Protein AF-A0A9W7A318-F1 (afdb_monomer_lite)

Radius of gyration: 26.14 Å; chains: 1; bounding box: 100×54×56 Å

Secondary structure (DSSP, 8-state):
---HHHHHHHHTSSS-BTTBPP--THHHHTTSPTT----SSHHHHHTSTTT---TT-EEEEEE-TTT--EEEEEEEEEEETTTTEEEEPPPEE-TTTTTSHHHHHHHHHHHHHHHHTT--EEEEEEESS-HHHHHHHHHTTPEEEEEEEEEEEEE-SSS-EEEEEEEEEEEEHHHHHSTTSHHHHHHHHHH-HHHHHHHHHHHHHHHHHHHHHHHHHHHHHHHHHHTT--------------

Foldseek 3Di:
DDDLLQLVLCLLQQPDDDNRHRDDSCLQQVFDAPQRDSDPGSVSSCPTPQVDDDVFKDKDFQADPVVRHGFKIWMKGPDDVPQLEIETEDIGGRPVCQPHLSLLVVVLVVVCVSVVVVRFKYKYKTFPPNPSSVVSCVLLVWDWPDKAFQNDWGARDPPDIDRTIMTMTMDGSCQCPPDVHSNLVNCCVNPNPVVSVVVVVVVVVVVVVVVVVVVVVVVVVVVVVVVPDDPPDDPPPDPDDD

Organism: NCBI:txid2557542

InterPro domains:
  IPR016181 Acyl-CoA N-acyltransferase [SSF55729] (54-152)
  IPR051908 Ribosomal-protein N-acetyltransferase [PTHR43441] (28-178)

Structure (mmCIF, N/CA/C/O backbone):
data_AF-A0A9W7A318-F1
#
_entry.id   AF-A0A9W7A318-F1
#
loop_
_atom_site.group_PDB
_atom_site.id
_atom_site.type_symbol
_atom_site.label_atom_id
_atom_site.label_alt_id
_atom_site.label_comp_id
_atom_site.label_asym_id
_atom_site.label_entity_id
_atom_site.label_seq_id
_atom_site.pdbx_PDB_ins_code
_atom_site.Cartn_x
_atom_site.Cartn_y
_atom_site.Cartn_z
_atom_site.occupancy
_atom_site.B_iso_or_equiv
_atom_site.auth_seq_id
_atom_site.auth_comp_id
_atom_site.auth_asym_id
_atom_site.auth_atom_id
_atom_site.pdbx_PDB_model_num
ATOM 1 N N . SER A 1 1 ? 12.449 24.424 -10.651 1.00 46.28 1 SER A N 1
ATOM 2 C CA . SER A 1 1 ? 12.528 23.121 -9.957 1.00 46.28 1 SER A CA 1
ATOM 3 C C . SER A 1 1 ? 12.157 22.026 -10.940 1.00 46.28 1 SER A C 1
ATOM 5 O O . SER A 1 1 ? 11.395 22.298 -11.861 1.00 46.28 1 SER A O 1
ATOM 7 N N . LEU A 1 2 ? 12.700 20.817 -10.780 1.00 56.94 2 LEU A N 1
ATOM 8 C CA . LEU A 1 2 ? 12.185 19.638 -11.486 1.00 56.94 2 LEU A CA 1
ATOM 9 C C . LEU A 1 2 ? 10.796 19.279 -10.931 1.00 56.94 2 LEU A C 1
ATOM 11 O O . LEU A 1 2 ? 10.507 19.566 -9.768 1.00 56.94 2 LEU A O 1
ATOM 15 N N . SER A 1 3 ? 9.934 18.678 -11.756 1.00 74.94 3 SER A N 1
ATOM 16 C CA . SER A 1 3 ? 8.653 18.145 -11.273 1.00 74.94 3 SER A CA 1
ATOM 17 C C . SER A 1 3 ? 8.883 16.892 -10.417 1.00 74.94 3 SER A C 1
ATOM 19 O O . SER A 1 3 ? 9.896 16.211 -10.587 1.00 74.94 3 SER A O 1
ATOM 21 N N . LEU A 1 4 ? 7.936 16.545 -9.536 1.00 75.31 4 LEU A N 1
ATOM 22 C CA . LEU A 1 4 ? 8.034 15.332 -8.708 1.00 75.31 4 LEU A CA 1
ATOM 23 C C . LEU A 1 4 ? 8.214 14.059 -9.552 1.00 75.31 4 LEU A C 1
ATOM 25 O O . LEU A 1 4 ? 9.061 13.232 -9.224 1.00 75.31 4 LEU A O 1
ATOM 29 N N . ALA A 1 5 ? 7.493 13.951 -10.673 1.00 71.75 5 ALA A N 1
ATOM 30 C CA . ALA A 1 5 ? 7.653 12.859 -11.633 1.00 71.75 5 ALA A CA 1
ATOM 31 C C . ALA A 1 5 ? 9.051 12.859 -12.280 1.00 71.75 5 ALA A C 1
ATOM 33 O O . ALA A 1 5 ? 9.648 11.805 -12.467 1.00 71.75 5 ALA A O 1
ATOM 34 N N . SER A 1 6 ? 9.623 14.034 -12.570 1.00 76.69 6 SER A N 1
ATOM 35 C CA . SER A 1 6 ? 10.985 14.1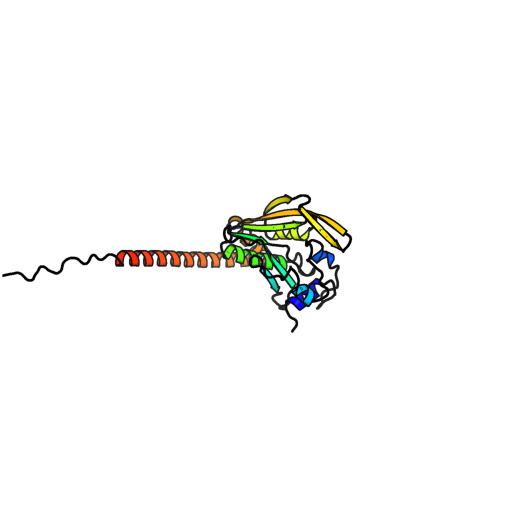38 -13.109 1.00 76.69 6 SER A CA 1
ATOM 36 C C . SER A 1 6 ? 12.048 13.672 -12.117 1.00 76.69 6 SER A C 1
ATOM 38 O O . SER A 1 6 ? 12.951 12.938 -12.510 1.00 7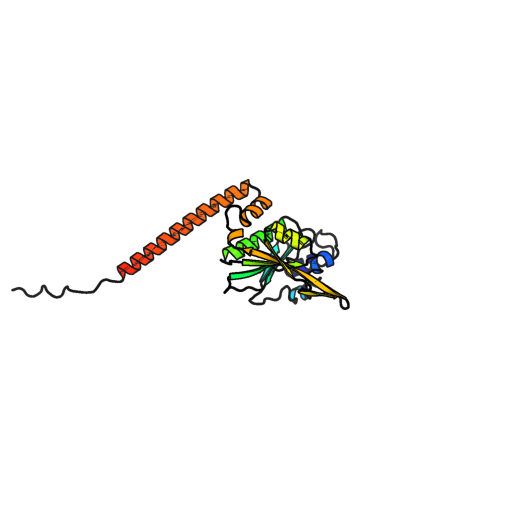6.69 6 SER A O 1
ATOM 40 N N . SER A 1 7 ? 11.935 14.057 -10.843 1.00 77.75 7 SER A N 1
ATOM 41 C CA . SER A 1 7 ? 12.833 13.560 -9.794 1.00 77.75 7 SER A CA 1
ATOM 42 C C . SER A 1 7 ? 12.670 12.055 -9.580 1.00 77.75 7 SER A C 1
ATOM 44 O O . SER A 1 7 ? 13.678 11.365 -9.488 1.00 77.75 7 SER A O 1
ATOM 46 N N . PHE A 1 8 ? 11.434 11.539 -9.564 1.00 80.12 8 PHE A N 1
ATOM 47 C CA . PHE A 1 8 ? 11.162 10.104 -9.432 1.00 80.12 8 PHE A CA 1
ATOM 48 C C . PHE A 1 8 ? 11.777 9.299 -10.586 1.00 80.12 8 PHE A C 1
ATOM 50 O O . PHE A 1 8 ? 12.550 8.387 -10.317 1.00 80.12 8 PHE A O 1
ATOM 57 N N . ALA A 1 9 ? 11.548 9.694 -11.848 1.00 79.81 9 ALA A N 1
ATOM 58 C CA . ALA A 1 9 ? 12.125 9.029 -13.024 1.00 79.81 9 ALA A CA 1
ATOM 59 C C . ALA A 1 9 ? 13.648 8.873 -12.910 1.00 79.81 9 ALA A C 1
ATOM 61 O O . ALA A 1 9 ? 14.170 7.771 -13.059 1.00 79.81 9 ALA A O 1
ATOM 62 N N . LEU A 1 10 ? 14.347 9.969 -12.592 1.00 78.81 10 LEU A N 1
ATOM 63 C CA . LEU A 1 10 ? 15.805 9.990 -12.464 1.00 78.81 10 LEU A CA 1
ATOM 64 C C . LEU A 1 10 ? 16.276 9.113 -11.296 1.00 78.81 10 LEU A C 1
ATOM 66 O O . LEU A 1 10 ? 17.159 8.279 -11.487 1.00 78.81 10 LEU A O 1
ATOM 70 N N . ASN A 1 11 ? 15.625 9.221 -10.135 1.00 78.50 11 ASN A N 1
ATOM 71 C CA . ASN A 1 11 ? 15.888 8.382 -8.963 1.00 78.50 11 ASN A CA 1
ATOM 72 C C . ASN A 1 11 ? 15.706 6.880 -9.240 1.00 78.50 11 ASN A C 1
ATOM 74 O O . ASN A 1 11 ? 16.462 6.066 -8.714 1.00 78.50 11 ASN A O 1
ATOM 78 N N . THR A 1 12 ? 14.734 6.512 -10.076 1.00 79.81 12 THR A N 1
ATOM 79 C CA . THR A 1 12 ? 14.412 5.118 -10.439 1.00 79.81 12 THR A CA 1
ATOM 80 C C . THR A 1 12 ? 15.140 4.600 -11.694 1.00 79.81 12 THR A C 1
ATOM 82 O O . THR A 1 12 ? 14.907 3.477 -12.127 1.00 79.81 12 THR A O 1
ATOM 85 N N . SER A 1 13 ? 16.020 5.396 -12.310 1.00 81.00 13 SER A N 1
ATOM 86 C CA . SER A 1 13 ? 16.640 5.068 -13.610 1.00 81.00 13 SER A CA 1
ATOM 87 C C . SER A 1 13 ? 17.845 4.115 -13.554 1.00 81.00 13 SER A C 1
ATOM 89 O O . SER A 1 13 ? 18.392 3.774 -14.600 1.00 81.00 13 SER A O 1
ATOM 91 N N . GLY A 1 14 ? 18.331 3.752 -12.362 1.00 80.94 14 GLY A N 1
ATOM 92 C CA . GLY A 1 14 ? 19.625 3.073 -12.171 1.00 80.94 14 GLY A CA 1
ATOM 93 C C . GLY A 1 14 ? 20.859 3.983 -12.305 1.00 80.94 14 GLY A C 1
ATOM 94 O O . GLY A 1 14 ? 21.940 3.642 -11.822 1.00 80.94 14 GLY A O 1
ATOM 95 N N . SER A 1 15 ? 20.725 5.178 -12.892 1.00 82.00 15 SER A N 1
ATOM 96 C CA . SER A 1 15 ? 21.815 6.163 -12.946 1.00 82.00 15 SER A CA 1
ATOM 97 C C . SER A 1 15 ? 22.064 6.809 -11.580 1.00 82.00 15 SER A C 1
ATOM 99 O O . SER A 1 15 ? 21.142 6.988 -10.787 1.00 82.00 15 SER A O 1
ATOM 101 N N . SER A 1 16 ? 23.307 7.223 -11.313 1.00 80.19 16 SER A N 1
ATOM 102 C CA . SER A 1 16 ? 23.628 8.001 -10.110 1.00 80.19 16 SER A CA 1
ATOM 103 C C . SER A 1 16 ? 22.904 9.350 -10.128 1.00 80.19 16 SER A C 1
ATOM 105 O O . SER A 1 16 ? 23.097 10.137 -11.059 1.00 80.19 16 SER A O 1
ATOM 107 N N . PHE A 1 17 ? 22.125 9.651 -9.090 1.00 73.94 17 PHE A N 1
ATOM 108 C CA . PHE A 1 17 ? 21.367 10.897 -8.991 1.00 73.94 17 PHE A CA 1
ATOM 109 C C . PHE A 1 17 ? 21.419 11.459 -7.566 1.00 73.94 17 PHE A C 1
ATOM 111 O O . PHE A 1 17 ? 21.274 10.732 -6.589 1.00 73.94 17 PHE A O 1
ATOM 118 N N . GLU A 1 18 ? 21.672 12.767 -7.455 1.00 69.12 18 GLU A N 1
ATOM 119 C CA . GLU A 1 18 ? 21.626 13.552 -6.209 1.00 69.12 18 GLU A CA 1
ATOM 120 C C . GLU A 1 18 ? 22.333 12.952 -4.970 1.00 69.12 18 GLU A C 1
ATOM 122 O O . GLU A 1 18 ? 21.919 13.184 -3.835 1.00 69.12 18 GLU A O 1
ATOM 127 N N . GLY A 1 19 ? 23.440 12.233 -5.180 1.00 69.38 19 GLY A N 1
ATOM 128 C CA . GLY A 1 19 ? 24.253 11.630 -4.116 1.00 69.38 19 GLY A CA 1
ATOM 129 C C . GLY A 1 19 ? 24.013 10.133 -3.900 1.00 69.38 19 GLY A C 1
ATOM 130 O O . GLY A 1 19 ? 24.783 9.502 -3.179 1.00 69.38 19 GLY A O 1
ATOM 131 N N . HIS A 1 20 ? 23.015 9.543 -4.561 1.00 73.12 20 HIS A N 1
ATOM 132 C CA . HIS A 1 20 ? 22.867 8.092 -4.639 1.00 73.12 20 HIS A CA 1
ATOM 133 C C . HIS A 1 20 ? 23.813 7.514 -5.710 1.00 73.12 20 HIS A C 1
ATOM 135 O O . HIS A 1 20 ? 23.929 8.093 -6.798 1.00 73.12 20 HIS A O 1
ATOM 141 N N . PRO A 1 21 ? 24.498 6.387 -5.435 1.00 80.12 21 PRO A N 1
ATOM 142 C CA . PRO A 1 21 ? 25.299 5.695 -6.439 1.00 80.12 21 PRO A CA 1
ATOM 143 C C . PRO A 1 21 ? 24.404 5.088 -7.526 1.00 80.12 21 PRO A C 1
ATOM 145 O O . PRO A 1 21 ? 23.219 4.838 -7.305 1.00 80.12 21 PRO A O 1
ATOM 148 N N . SER A 1 22 ? 24.988 4.816 -8.692 1.00 84.88 22 SER A N 1
ATOM 149 C CA . SER A 1 22 ? 24.346 3.997 -9.724 1.00 84.88 22 SER A CA 1
ATOM 150 C C . SER A 1 22 ? 24.085 2.575 -9.220 1.00 84.88 22 SER A C 1
ATOM 152 O O . SER A 1 22 ? 24.876 2.035 -8.442 1.00 84.88 22 SER A O 1
ATOM 154 N N . TYR A 1 23 ? 23.017 1.956 -9.706 1.00 85.06 23 TYR A N 1
ATOM 155 C CA . TYR A 1 23 ? 22.585 0.608 -9.340 1.00 85.06 23 TYR A CA 1
ATOM 156 C C . TYR A 1 23 ? 21.925 -0.082 -10.541 1.00 85.06 23 TYR A C 1
ATOM 158 O O . TYR A 1 23 ? 21.568 0.572 -11.519 1.00 85.06 23 TYR A O 1
ATOM 166 N N . ASP A 1 24 ? 21.755 -1.402 -10.475 1.00 85.12 24 ASP A N 1
ATOM 167 C CA . ASP A 1 24 ? 21.039 -2.146 -11.514 1.00 85.12 24 ASP A CA 1
ATOM 168 C C . ASP A 1 24 ? 19.524 -1.856 -11.433 1.00 85.12 24 ASP A C 1
ATOM 170 O O . ASP A 1 24 ? 18.900 -2.226 -10.430 1.00 85.12 24 ASP A O 1
ATOM 174 N N . PRO A 1 25 ? 18.899 -1.222 -12.447 1.00 82.25 25 PRO A N 1
ATOM 175 C CA . PRO A 1 25 ? 17.469 -0.925 -12.427 1.00 82.25 25 PRO A CA 1
ATOM 176 C C . PRO A 1 25 ? 16.579 -2.177 -12.333 1.00 82.25 25 PRO A C 1
ATOM 178 O O . PRO A 1 25 ? 15.442 -2.057 -11.870 1.00 82.25 25 PRO A O 1
ATOM 181 N N . SER A 1 26 ? 17.076 -3.372 -12.680 1.00 80.19 26 SER A N 1
ATOM 182 C CA . SER A 1 26 ? 16.336 -4.632 -12.501 1.00 80.19 26 SER A CA 1
ATOM 183 C C . SER A 1 26 ? 15.919 -4.862 -11.037 1.00 80.19 26 SER A C 1
ATOM 185 O O . SER A 1 26 ? 14.829 -5.366 -10.779 1.00 80.19 26 SER A O 1
ATOM 187 N N . SER A 1 27 ? 16.717 -4.382 -10.072 1.00 78.81 27 SER A N 1
ATOM 188 C CA . SER A 1 27 ? 16.433 -4.485 -8.630 1.00 78.81 27 SER A CA 1
ATOM 189 C C . SER A 1 27 ? 15.189 -3.715 -8.164 1.00 78.81 27 SER A C 1
ATOM 191 O O . SER A 1 27 ? 14.659 -3.992 -7.087 1.00 78.81 27 SER A O 1
ATOM 193 N N . VAL A 1 28 ? 14.721 -2.761 -8.973 1.00 80.19 28 VAL A N 1
ATOM 194 C CA . VAL A 1 28 ? 13.530 -1.938 -8.714 1.00 80.19 28 VAL A CA 1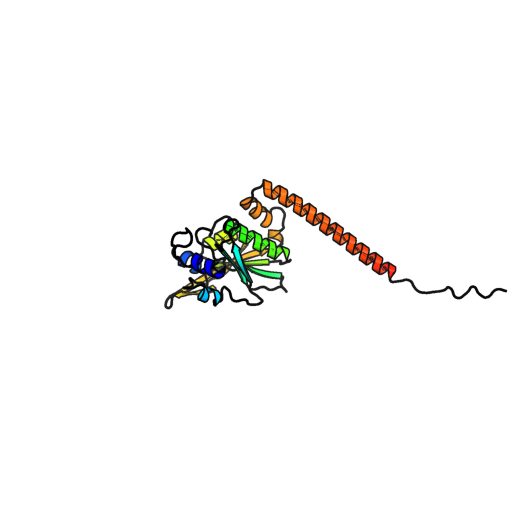
ATOM 195 C C . VAL A 1 28 ? 12.366 -2.357 -9.614 1.00 80.19 28 VAL A C 1
ATOM 197 O O . VAL A 1 28 ? 11.220 -2.369 -9.170 1.00 80.19 28 VAL A O 1
ATOM 200 N N . TRP A 1 29 ? 12.652 -2.694 -10.875 1.00 80.50 29 TRP A N 1
ATOM 201 C CA . TRP A 1 29 ? 11.633 -2.877 -11.912 1.00 80.50 29 TRP A CA 1
ATOM 202 C C . TRP A 1 29 ? 11.360 -4.336 -12.300 1.00 80.50 29 TRP A C 1
ATOM 204 O O . TRP A 1 29 ? 10.274 -4.622 -12.797 1.00 80.50 29 TRP A O 1
ATOM 214 N N . GLY A 1 30 ? 12.290 -5.264 -12.051 1.00 79.06 30 GLY A N 1
ATOM 215 C CA . GLY A 1 30 ? 12.263 -6.632 -12.592 1.00 79.06 30 GLY A CA 1
ATOM 216 C C . GLY A 1 30 ? 11.140 -7.544 -12.081 1.00 79.06 30 GLY A C 1
ATOM 217 O O . GLY A 1 30 ? 10.917 -8.600 -12.660 1.00 79.06 30 GLY A O 1
ATOM 218 N N . PHE A 1 31 ? 10.419 -7.144 -11.028 1.00 76.00 31 PHE A N 1
ATOM 219 C CA . PHE A 1 31 ? 9.261 -7.876 -10.489 1.00 76.00 31 PHE A CA 1
ATOM 220 C C . PHE A 1 31 ? 7.905 -7.237 -10.841 1.00 76.00 31 PHE A C 1
ATOM 222 O O . PHE A 1 31 ? 6.853 -7.737 -10.420 1.00 76.00 31 PHE A O 1
ATOM 229 N N . LEU A 1 32 ? 7.902 -6.132 -11.597 1.00 74.06 32 LEU A N 1
ATOM 230 C CA . LEU A 1 32 ? 6.673 -5.510 -12.082 1.00 74.06 32 LEU A CA 1
ATOM 231 C C . LEU A 1 32 ? 6.252 -6.116 -13.428 1.00 74.06 32 LEU A C 1
ATOM 233 O O . LEU A 1 32 ? 7.088 -6.230 -14.323 1.00 74.06 32 LEU A O 1
ATOM 237 N N . PRO A 1 33 ? 4.963 -6.457 -13.616 1.00 64.12 33 PRO A N 1
ATOM 238 C CA . PRO A 1 33 ? 4.450 -6.807 -14.935 1.00 64.12 33 PRO A CA 1
ATOM 239 C C . PRO A 1 33 ? 4.568 -5.620 -15.904 1.00 64.12 33 PRO A C 1
ATOM 241 O O . PRO A 1 33 ? 4.756 -4.470 -15.492 1.00 64.12 33 PRO A O 1
ATOM 244 N N . LEU A 1 34 ? 4.470 -5.920 -17.202 1.00 49.72 34 LEU A N 1
ATOM 245 C CA . LEU A 1 34 ? 4.861 -5.017 -18.283 1.00 49.72 34 LEU A CA 1
ATOM 246 C C . LEU A 1 34 ? 4.347 -3.585 -18.134 1.00 49.72 34 LEU A C 1
ATOM 248 O O . LEU A 1 34 ? 3.196 -3.362 -17.762 1.00 49.72 34 LEU A O 1
ATOM 252 N N . SER A 1 35 ? 5.205 -2.632 -18.517 1.00 54.59 35 SER A N 1
ATOM 253 C CA . SER A 1 35 ? 5.123 -1.183 -18.259 1.00 54.59 35 SER A CA 1
ATOM 254 C C . SER A 1 35 ? 5.675 -0.682 -16.918 1.00 54.59 35 SER A C 1
ATOM 256 O O . SER A 1 35 ? 5.531 0.502 -16.624 1.00 54.59 35 SER A O 1
ATOM 258 N N . GLY A 1 36 ? 6.371 -1.535 -16.156 1.00 61.91 36 GLY A N 1
ATOM 259 C CA . GLY A 1 36 ? 7.103 -1.144 -14.948 1.00 61.91 36 GLY A CA 1
ATOM 260 C C . GLY A 1 36 ? 8.109 -0.011 -15.184 1.00 61.91 36 GLY A C 1
ATOM 261 O O . GLY A 1 36 ? 7.880 1.100 -14.729 1.00 61.91 36 GLY A O 1
ATOM 262 N N . GLY A 1 37 ? 9.213 -0.285 -15.882 1.00 69.31 37 GLY A N 1
ATOM 263 C CA . GLY A 1 37 ? 10.345 0.630 -16.080 1.00 69.31 37 GLY A CA 1
ATOM 264 C C . GLY A 1 37 ? 11.642 -0.162 -16.327 1.00 69.31 37 GLY A C 1
ATOM 265 O O . GLY A 1 37 ? 11.556 -1.369 -16.543 1.00 69.31 37 GLY A O 1
ATOM 266 N N . PRO A 1 38 ? 12.838 0.460 -16.286 1.00 74.38 38 PRO A N 1
ATOM 267 C CA . PRO A 1 38 ? 13.098 1.884 -16.076 1.00 74.38 38 PRO A CA 1
ATOM 268 C C . PRO A 1 38 ? 12.676 2.734 -17.278 1.00 74.38 38 PRO A C 1
ATOM 270 O O . PRO A 1 38 ? 12.795 2.328 -18.430 1.00 74.38 38 PRO A O 1
ATOM 273 N N . PHE A 1 39 ? 12.225 3.962 -17.021 1.00 77.88 39 PHE A N 1
ATOM 274 C CA . PHE A 1 39 ? 11.854 4.886 -18.093 1.00 77.88 39 PHE A CA 1
ATOM 275 C C . PHE A 1 39 ? 13.051 5.733 -18.536 1.00 77.88 39 PHE A C 1
ATOM 277 O O . PHE A 1 39 ? 13.679 6.374 -17.690 1.00 77.88 39 PHE A O 1
ATOM 284 N N . PRO A 1 40 ? 13.333 5.842 -19.849 1.00 70.75 40 PRO A N 1
ATOM 285 C CA . PRO A 1 40 ? 14.483 6.600 -20.346 1.00 70.75 40 PRO A CA 1
ATOM 286 C C . PRO A 1 40 ? 14.334 8.116 -20.152 1.00 70.75 40 PRO A C 1
ATOM 288 O O . PRO A 1 40 ? 15.317 8.849 -20.219 1.00 70.75 40 PRO A O 1
ATOM 291 N N . THR A 1 41 ? 13.112 8.615 -19.925 1.00 76.06 41 THR A N 1
ATOM 292 C CA . THR A 1 41 ? 12.850 10.034 -19.652 1.00 76.06 41 THR A CA 1
ATOM 293 C C . THR A 1 41 ? 11.697 10.225 -18.658 1.00 76.06 41 THR A C 1
ATOM 295 O O . THR A 1 41 ? 10.778 9.401 -18.612 1.00 76.06 41 THR A O 1
ATOM 298 N N . PRO A 1 42 ? 11.648 11.367 -17.942 1.00 77.19 42 PRO A N 1
ATOM 299 C CA . PRO A 1 42 ? 10.466 11.805 -17.197 1.00 77.19 42 PRO A CA 1
ATOM 300 C C . PRO A 1 42 ? 9.161 11.824 -18.001 1.00 77.19 42 PRO A C 1
ATOM 302 O O . PRO A 1 42 ? 8.094 11.601 -17.437 1.00 77.19 42 PRO A O 1
ATOM 305 N N . SER A 1 43 ? 9.230 12.098 -19.309 1.00 79.19 43 SER A N 1
ATOM 306 C CA . SER A 1 43 ? 8.043 12.129 -20.169 1.00 79.19 43 SER A CA 1
ATOM 307 C C . SER A 1 43 ? 7.506 10.724 -20.441 1.00 79.19 43 SER A C 1
ATOM 309 O O . SER A 1 43 ? 6.294 10.537 -20.462 1.00 79.19 43 SER A O 1
ATOM 311 N N . ALA A 1 44 ? 8.394 9.738 -20.614 1.00 80.00 44 ALA A N 1
ATOM 312 C CA . ALA A 1 44 ? 8.007 8.337 -20.773 1.00 80.00 44 ALA A CA 1
ATOM 313 C C . ALA A 1 44 ? 7.367 7.788 -19.487 1.00 80.00 44 ALA A C 1
ATOM 315 O O . ALA A 1 44 ? 6.324 7.146 -19.555 1.00 80.00 44 ALA A O 1
ATOM 316 N N . LEU A 1 45 ? 7.923 8.133 -18.318 1.00 78.69 45 LEU A N 1
ATOM 317 C CA . LEU A 1 45 ? 7.313 7.831 -17.019 1.00 78.69 45 LEU A CA 1
ATOM 318 C C . LEU A 1 45 ? 5.904 8.436 -16.899 1.00 78.69 45 LEU A C 1
ATOM 320 O O . LEU A 1 45 ? 4.966 7.740 -16.521 1.00 78.69 45 LEU A O 1
ATOM 324 N N . HIS A 1 46 ? 5.738 9.724 -17.212 1.00 76.81 46 HIS A N 1
ATOM 325 C CA . HIS A 1 46 ? 4.441 10.401 -17.094 1.00 76.81 46 HIS A CA 1
ATOM 326 C C . HIS A 1 46 ? 3.389 9.836 -18.067 1.00 76.81 46 HIS A C 1
ATOM 328 O O . HIS A 1 46 ? 2.200 9.842 -17.761 1.00 76.81 46 HIS A O 1
ATOM 334 N N . GLY A 1 47 ? 3.805 9.350 -19.240 1.00 74.69 47 GLY A N 1
ATOM 335 C CA . GLY A 1 47 ? 2.923 8.672 -20.195 1.00 74.69 47 GLY A CA 1
ATOM 336 C C . GLY A 1 47 ? 2.627 7.204 -19.862 1.00 74.69 47 GLY A C 1
ATOM 337 O O . GLY A 1 47 ? 1.885 6.564 -20.602 1.00 74.69 47 GLY A O 1
ATOM 338 N N . SER A 1 48 ? 3.214 6.652 -18.797 1.00 76.88 48 SER A N 1
ATOM 339 C CA . SER A 1 48 ? 3.120 5.224 -18.486 1.00 76.88 48 SER A CA 1
ATOM 340 C C . SER A 1 48 ? 1.831 4.834 -17.741 1.00 76.88 48 SER A C 1
ATOM 342 O O . SER A 1 48 ? 1.265 5.646 -17.001 1.00 76.88 48 SER A O 1
ATOM 344 N N . PRO A 1 49 ? 1.415 3.555 -17.821 1.00 74.44 49 PRO A N 1
ATOM 345 C CA . PRO A 1 49 ? 0.398 2.961 -16.948 1.00 74.44 49 PRO A CA 1
ATOM 346 C C . PRO A 1 49 ? 0.685 3.073 -15.443 1.00 74.44 49 PRO A C 1
ATOM 348 O O . PRO A 1 49 ? -0.231 2.886 -14.644 1.00 74.44 49 PRO A O 1
ATOM 351 N N . LEU A 1 50 ? 1.918 3.402 -15.032 1.00 73.19 50 LEU A N 1
ATOM 352 C CA . LEU A 1 50 ? 2.225 3.675 -13.631 1.00 73.19 50 LEU A CA 1
ATOM 353 C C . LEU A 1 50 ? 1.525 4.946 -13.138 1.00 73.19 50 LEU A C 1
ATOM 355 O O . LEU A 1 50 ? 0.975 4.940 -12.044 1.00 73.19 50 LEU A O 1
ATOM 359 N N . PHE A 1 51 ? 1.530 6.006 -13.951 1.00 72.56 51 PHE A N 1
ATOM 360 C CA . PHE A 1 51 ? 0.916 7.307 -13.652 1.00 72.56 51 PHE A CA 1
ATOM 361 C C . PHE A 1 51 ? -0.456 7.501 -14.317 1.00 72.56 51 PHE A C 1
ATOM 363 O O . PHE A 1 51 ? -1.045 8.578 -14.217 1.00 72.56 51 PHE A O 1
ATOM 370 N N . SER A 1 52 ? -0.987 6.470 -14.979 1.00 69.62 52 SER A N 1
ATOM 371 C CA . SER A 1 52 ? -2.308 6.526 -15.599 1.00 69.62 52 SER A CA 1
ATOM 372 C C . SER A 1 52 ? -3.408 6.604 -14.539 1.00 69.62 52 SER A C 1
ATOM 374 O O . SER A 1 52 ? -3.604 5.692 -13.736 1.00 69.62 52 SER A O 1
ATOM 376 N N . THR A 1 53 ? -4.142 7.715 -14.534 1.00 65.06 53 THR A N 1
ATOM 377 C CA . THR A 1 53 ? -5.243 7.959 -13.600 1.00 65.06 53 THR A CA 1
ATOM 378 C C . THR A 1 53 ? -6.534 7.306 -14.099 1.00 65.06 53 THR A C 1
ATOM 380 O O . THR A 1 53 ? -7.369 7.957 -14.730 1.00 65.06 53 THR A O 1
ATOM 383 N N . SER A 1 54 ? -6.705 6.016 -13.807 1.00 76.69 54 SER A N 1
ATOM 384 C CA . SER A 1 54 ? -8.019 5.356 -13.829 1.00 76.69 54 SER A CA 1
ATOM 385 C C . SER A 1 54 ? -8.823 5.752 -12.580 1.00 76.69 54 SER A C 1
ATOM 387 O O . SER A 1 54 ? -8.217 5.886 -11.520 1.00 76.69 54 SER A O 1
ATOM 389 N N . PRO A 1 55 ? -10.167 5.859 -12.628 1.00 77.75 55 PRO A N 1
ATOM 390 C CA . PRO A 1 55 ? -10.988 6.049 -11.428 1.00 77.75 55 PRO A CA 1
ATOM 391 C C . PRO A 1 55 ? -10.768 4.991 -10.335 1.00 77.75 55 PRO A C 1
ATOM 393 O O . PRO A 1 55 ? -10.954 5.292 -9.164 1.00 77.75 55 PRO A O 1
ATOM 396 N N . SER A 1 56 ? -10.355 3.775 -10.712 1.00 83.06 56 SER A N 1
ATOM 397 C CA . SER A 1 56 ? -10.069 2.655 -9.800 1.00 83.06 56 SER A CA 1
ATOM 398 C C . SER A 1 56 ? -8.589 2.516 -9.412 1.00 83.06 56 SER A C 1
ATOM 400 O O . SER A 1 56 ? -8.186 1.471 -8.891 1.00 83.06 56 SER A O 1
ATOM 402 N N . GLN A 1 57 ? -7.753 3.518 -9.718 1.00 85.94 57 GLN A N 1
ATOM 403 C CA . GLN A 1 57 ? -6.319 3.506 -9.418 1.00 85.94 57 GLN A CA 1
ATOM 404 C C . GLN A 1 57 ? -5.847 4.845 -8.837 1.00 85.94 57 GLN A C 1
ATOM 406 O O . GLN A 1 57 ? -6.256 5.920 -9.270 1.00 85.94 57 GLN A O 1
ATOM 411 N N . CYS A 1 58 ? -4.932 4.791 -7.871 1.00 86.06 58 CYS A N 1
ATOM 412 C CA . CYS A 1 58 ? -4.331 5.970 -7.254 1.00 86.06 58 CYS A CA 1
ATOM 413 C C . CYS A 1 58 ? -2.826 5.764 -7.068 1.00 86.06 58 CYS A C 1
ATOM 415 O O . CYS A 1 58 ? -2.386 4.666 -6.735 1.00 86.06 58 CYS A O 1
ATOM 417 N N . VAL A 1 59 ? -2.030 6.820 -7.246 1.00 85.94 59 VAL A N 1
ATOM 418 C CA . VAL A 1 59 ? -0.583 6.790 -6.999 1.00 85.94 59 VAL A CA 1
ATOM 419 C C . VAL A 1 59 ? -0.234 7.821 -5.936 1.00 85.94 59 VAL A C 1
ATOM 421 O O . VAL A 1 59 ? -0.494 9.014 -6.092 1.00 85.94 59 VAL A O 1
ATOM 424 N N . ILE A 1 60 ? 0.388 7.359 -4.859 1.00 87.75 60 ILE A N 1
ATOM 425 C CA . ILE A 1 60 ? 0.843 8.170 -3.735 1.00 87.75 60 ILE A CA 1
ATOM 426 C C . ILE A 1 60 ? 2.356 8.348 -3.880 1.00 87.75 60 ILE A C 1
ATOM 428 O O . ILE A 1 60 ? 3.119 7.396 -3.733 1.00 87.75 60 ILE A O 1
ATOM 432 N N . MET A 1 61 ? 2.801 9.573 -4.169 1.00 88.19 61 MET A N 1
ATOM 433 C CA . MET A 1 61 ? 4.227 9.922 -4.188 1.00 88.19 61 MET A CA 1
ATOM 434 C C . MET A 1 61 ? 4.772 10.000 -2.758 1.00 88.19 61 MET A C 1
ATOM 436 O O . MET A 1 61 ? 4.268 10.772 -1.940 1.00 88.19 61 MET A O 1
ATOM 440 N N . CYS A 1 62 ? 5.828 9.246 -2.463 1.00 89.94 62 CYS A N 1
ATOM 441 C CA . CYS A 1 62 ? 6.472 9.235 -1.154 1.00 89.94 62 CYS A CA 1
ATOM 442 C C . CYS A 1 62 ? 7.625 10.243 -1.134 1.00 89.94 62 CYS A C 1
ATOM 444 O O . CYS A 1 62 ? 8.616 10.093 -1.855 1.00 89.94 62 CYS A O 1
ATOM 446 N N . LEU A 1 63 ? 7.489 11.282 -0.306 1.00 89.94 63 LEU A N 1
ATOM 447 C CA . LEU A 1 63 ? 8.485 12.342 -0.172 1.00 89.94 63 LEU A CA 1
ATOM 448 C C . LEU A 1 63 ? 9.300 12.173 1.111 1.00 89.94 63 LEU A C 1
ATOM 450 O O . LEU A 1 63 ? 8.736 12.016 2.192 1.00 89.94 63 LEU A O 1
ATOM 454 N N . ASP A 1 64 ? 10.619 12.289 1.000 1.00 87.00 64 ASP A N 1
ATOM 455 C CA . ASP A 1 64 ? 11.509 12.404 2.152 1.00 87.00 64 ASP A CA 1
ATOM 456 C C . ASP A 1 64 ? 11.208 13.710 2.911 1.00 87.00 64 ASP A C 1
ATOM 458 O O . ASP A 1 64 ? 11.131 14.794 2.323 1.00 87.00 64 ASP A O 1
ATOM 462 N N . SER A 1 65 ? 10.986 13.616 4.222 1.00 86.50 65 SER A N 1
ATOM 463 C CA . SER A 1 65 ? 10.442 14.722 5.025 1.00 86.50 65 SER A CA 1
ATOM 464 C C . SER A 1 65 ? 11.406 15.904 5.180 1.00 86.50 65 SER A C 1
ATOM 466 O O . SER A 1 65 ? 10.953 17.049 5.301 1.00 86.50 65 SER A O 1
ATOM 468 N N . VAL A 1 66 ? 12.716 15.638 5.128 1.00 86.25 66 VAL A N 1
ATOM 469 C CA . VAL A 1 66 ? 13.794 16.623 5.302 1.00 86.25 66 VAL A CA 1
ATOM 470 C C . VAL A 1 66 ? 14.143 17.283 3.971 1.00 86.25 66 VAL A C 1
ATOM 472 O O . VAL A 1 66 ? 14.157 18.508 3.865 1.00 86.25 66 VAL A O 1
ATOM 475 N N . THR A 1 67 ? 14.405 16.479 2.942 1.00 83.50 67 THR A N 1
ATOM 476 C CA . THR A 1 67 ? 14.868 16.953 1.628 1.00 83.50 67 THR A CA 1
ATOM 477 C C . THR A 1 67 ? 13.728 17.335 0.682 1.00 83.50 67 THR A C 1
ATOM 479 O O . THR A 1 67 ? 13.972 18.018 -0.313 1.00 83.50 67 THR A O 1
ATOM 482 N N . ARG A 1 68 ? 12.490 16.907 0.977 1.00 84.31 68 ARG A N 1
ATOM 483 C CA . ARG A 1 68 ? 11.280 17.057 0.141 1.00 84.31 68 ARG A CA 1
ATOM 484 C C . ARG A 1 68 ? 11.376 16.416 -1.248 1.00 84.31 68 ARG A C 1
ATOM 486 O O . ARG A 1 68 ? 10.611 16.765 -2.147 1.00 84.31 68 ARG A O 1
ATOM 493 N N . LYS A 1 69 ? 12.286 15.457 -1.418 1.00 81.81 69 LYS A N 1
ATOM 494 C CA . LYS A 1 69 ? 12.509 14.720 -2.668 1.00 81.81 69 LYS A CA 1
ATOM 495 C C . LYS A 1 69 ? 11.597 13.505 -2.769 1.00 81.81 69 LYS A C 1
ATOM 497 O O . LYS A 1 69 ? 11.305 12.874 -1.759 1.00 81.81 69 LYS A O 1
ATOM 502 N N . CYS A 1 70 ? 11.183 13.158 -3.988 1.00 85.19 70 CYS A N 1
ATOM 503 C CA . CYS A 1 70 ? 10.445 11.922 -4.240 1.00 85.19 70 CYS A CA 1
ATOM 504 C C . CYS A 1 70 ? 11.403 10.724 -4.189 1.00 85.19 70 CYS A C 1
ATOM 506 O O . CYS A 1 70 ? 12.312 10.635 -5.016 1.00 85.19 70 CYS A O 1
ATOM 508 N N . VAL A 1 71 ? 11.209 9.836 -3.214 1.00 86.12 71 VAL A N 1
ATOM 509 C CA . VAL A 1 71 ? 12.094 8.688 -2.921 1.00 86.12 71 VAL A CA 1
ATOM 510 C C . VAL A 1 71 ? 11.456 7.334 -3.231 1.00 86.12 71 VAL A C 1
ATOM 512 O O . VAL A 1 71 ? 12.166 6.328 -3.327 1.00 86.12 71 VAL A O 1
ATOM 515 N N . GLY A 1 72 ? 10.137 7.328 -3.430 1.00 87.19 72 GLY A N 1
ATOM 516 C CA . GLY A 1 72 ? 9.357 6.167 -3.831 1.00 87.19 72 GLY A CA 1
ATOM 517 C C . GLY A 1 72 ? 7.919 6.530 -4.207 1.00 87.19 72 GLY A C 1
ATOM 518 O O . GLY A 1 72 ? 7.520 7.695 -4.147 1.00 87.19 72 GLY A O 1
ATOM 519 N N . ALA A 1 73 ? 7.144 5.525 -4.594 1.00 87.94 73 ALA A N 1
ATOM 520 C CA . ALA A 1 73 ? 5.734 5.635 -4.931 1.00 87.94 73 ALA A CA 1
ATOM 521 C C . ALA A 1 73 ? 4.982 4.382 -4.475 1.00 87.94 73 ALA A C 1
ATOM 523 O O . ALA A 1 73 ? 5.448 3.264 -4.682 1.00 87.94 73 ALA A O 1
ATOM 524 N N . ILE A 1 74 ? 3.796 4.568 -3.901 1.00 89.12 74 ILE A N 1
ATOM 525 C CA . ILE A 1 74 ? 2.849 3.494 -3.586 1.00 89.12 74 ILE A CA 1
ATOM 526 C C . ILE A 1 74 ? 1.697 3.589 -4.582 1.00 89.12 74 ILE A C 1
ATOM 528 O O . ILE A 1 74 ? 1.135 4.671 -4.760 1.00 89.12 74 ILE A O 1
ATOM 532 N N . LYS A 1 75 ? 1.320 2.473 -5.210 1.00 87.31 75 LYS A N 1
ATOM 533 C CA . LYS A 1 75 ? 0.162 2.412 -6.104 1.00 87.31 75 LYS A CA 1
ATOM 534 C C . LYS A 1 75 ? -0.972 1.619 -5.453 1.00 87.31 75 LYS A C 1
ATOM 536 O O . LYS A 1 75 ? -0.744 0.591 -4.821 1.00 87.31 75 LYS A O 1
ATOM 541 N N . LEU A 1 76 ? -2.190 2.127 -5.590 1.00 90.50 76 LEU A N 1
ATOM 542 C CA . LEU A 1 76 ? -3.435 1.472 -5.211 1.00 90.50 76 LEU A CA 1
ATOM 543 C C . LEU A 1 76 ? -4.204 1.141 -6.488 1.00 90.50 76 LEU A C 1
ATOM 545 O O . LEU A 1 76 ? -4.313 2.000 -7.366 1.00 90.50 76 LEU A O 1
ATOM 549 N N . THR A 1 77 ? -4.731 -0.074 -6.588 1.00 90.50 77 THR A N 1
ATOM 550 C CA . THR A 1 77 ? -5.555 -0.546 -7.711 1.00 90.50 77 THR A CA 1
ATOM 551 C C . THR A 1 77 ? -6.693 -1.429 -7.212 1.00 90.50 77 THR A C 1
ATOM 553 O O . THR A 1 77 ? -6.797 -1.685 -6.014 1.00 90.50 77 THR A O 1
ATOM 556 N N . GLU A 1 78 ? -7.580 -1.853 -8.118 1.00 91.00 78 GLU A N 1
ATOM 557 C CA . GLU A 1 78 ? -8.784 -2.629 -7.779 1.00 91.00 78 GLU A CA 1
ATOM 558 C C . GLU A 1 78 ? -9.577 -2.009 -6.618 1.00 91.00 78 GLU A C 1
ATOM 560 O O . GLU A 1 78 ? -10.009 -2.698 -5.695 1.00 91.00 78 GLU A O 1
ATOM 565 N N . ASP A 1 79 ? -9.736 -0.683 -6.652 1.00 93.31 79 ASP A N 1
ATOM 566 C CA . ASP A 1 79 ? -10.624 0.006 -5.725 1.00 93.31 79 ASP A CA 1
ATOM 567 C C . ASP A 1 79 ? -12.077 -0.424 -5.970 1.00 93.31 79 ASP A C 1
ATOM 569 O O . ASP A 1 79 ? -12.636 -0.206 -7.049 1.00 93.31 79 ASP A O 1
ATOM 573 N N . ASP A 1 80 ? -12.671 -1.039 -4.952 1.00 94.75 80 ASP A N 1
ATOM 574 C CA . ASP A 1 80 ? -14.066 -1.455 -4.904 1.00 94.75 80 ASP A CA 1
ATOM 575 C C . ASP A 1 80 ? -14.723 -0.871 -3.639 1.00 94.75 80 ASP A C 1
ATOM 577 O O . ASP A 1 80 ? -14.739 -1.504 -2.571 1.00 94.75 80 ASP A O 1
ATOM 581 N N . PRO A 1 81 ? -15.298 0.343 -3.743 1.00 93.25 81 PRO A N 1
ATOM 582 C CA . PRO A 1 81 ? -16.013 0.979 -2.642 1.00 93.25 81 PRO A CA 1
ATOM 583 C C . PRO A 1 81 ? -17.282 0.233 -2.205 1.00 93.25 81 PRO A C 1
ATOM 585 O O . PRO A 1 81 ? -17.734 0.433 -1.080 1.00 93.25 81 PRO A O 1
ATOM 588 N N . ALA A 1 82 ? -17.865 -0.628 -3.051 1.00 95.31 82 ALA A N 1
ATOM 589 C CA . ALA A 1 82 ? -19.064 -1.392 -2.699 1.00 95.31 82 ALA A CA 1
ATOM 590 C C . ALA A 1 82 ? -18.727 -2.557 -1.754 1.00 95.31 82 ALA A C 1
ATOM 592 O O . ALA A 1 82 ? -19.472 -2.824 -0.809 1.00 95.31 82 ALA A O 1
ATOM 593 N N . ASN A 1 83 ? -17.577 -3.203 -1.964 1.00 96.38 83 ASN A N 1
ATOM 594 C CA . ASN A 1 83 ? -17.036 -4.223 -1.061 1.00 96.38 83 ASN A CA 1
ATOM 595 C C . ASN A 1 83 ? -16.095 -3.656 0.021 1.00 96.38 83 ASN A C 1
ATOM 597 O O . ASN A 1 83 ? -15.663 -4.402 0.907 1.00 96.38 83 ASN A O 1
ATOM 601 N N . LEU A 1 84 ? -15.827 -2.342 0.002 1.00 96.69 84 LEU A N 1
ATOM 602 C CA . LEU A 1 84 ? -14.910 -1.636 0.907 1.00 96.69 84 LEU A CA 1
ATOM 603 C C . LEU A 1 84 ? -13.488 -2.229 0.869 1.00 96.69 84 LEU A C 1
ATOM 605 O O . LEU A 1 84 ? -12.826 -2.378 1.904 1.00 96.69 84 LEU A O 1
ATOM 609 N N . SER A 1 85 ? -13.031 -2.605 -0.325 1.00 97.06 85 SER A N 1
ATOM 610 C CA . SER A 1 85 ? -11.752 -3.280 -0.558 1.00 97.06 85 SER A CA 1
ATOM 611 C C . SER A 1 85 ? -10.903 -2.571 -1.604 1.00 97.06 85 SER A C 1
ATOM 613 O O . SER A 1 85 ? -11.429 -2.000 -2.549 1.00 97.06 85 SER A O 1
ATOM 615 N N . VAL A 1 86 ? -9.582 -2.644 -1.442 1.00 96.38 86 VAL A N 1
ATOM 616 C CA . VAL A 1 86 ? -8.601 -2.114 -2.400 1.00 96.38 86 VAL A CA 1
ATOM 617 C C . VAL A 1 86 ? -7.363 -3.018 -2.434 1.00 96.38 86 VAL A C 1
ATOM 619 O O . VAL A 1 86 ? -7.072 -3.722 -1.456 1.00 96.38 86 VAL A O 1
ATOM 622 N N . ARG A 1 87 ? -6.613 -3.018 -3.538 1.00 94.31 87 ARG A N 1
ATOM 623 C CA . ARG A 1 87 ? -5.276 -3.622 -3.622 1.00 94.31 87 ARG A CA 1
ATOM 624 C C . ARG A 1 87 ? -4.192 -2.559 -3.460 1.00 94.31 87 ARG A C 1
ATOM 626 O O . ARG A 1 87 ? -4.194 -1.530 -4.128 1.00 94.31 87 ARG A O 1
ATOM 633 N N . LEU A 1 88 ? -3.236 -2.847 -2.589 1.00 91.94 88 LEU A N 1
ATOM 634 C CA . LEU A 1 88 ? -1.919 -2.230 -2.557 1.00 91.94 88 LEU A CA 1
ATOM 635 C C . LEU A 1 88 ? -1.049 -2.952 -3.597 1.00 91.94 88 LEU A C 1
ATOM 637 O O . LEU A 1 88 ? -0.742 -4.133 -3.435 1.00 91.94 88 LEU A O 1
ATOM 641 N N . GLU A 1 89 ? -0.686 -2.270 -4.680 1.00 83.06 89 GLU A N 1
ATOM 642 C CA . GLU A 1 89 ? 0.312 -2.773 -5.628 1.00 83.06 89 GLU A CA 1
ATOM 643 C C . GLU A 1 89 ? 1.731 -2.562 -5.085 1.00 83.06 89 GLU A C 1
ATOM 645 O O . GLU A 1 89 ? 1.956 -1.843 -4.106 1.00 83.06 89 GLU A O 1
ATOM 650 N N . TYR A 1 90 ? 2.704 -3.213 -5.726 1.00 70.50 90 TYR A N 1
ATOM 651 C CA . TYR A 1 90 ? 4.112 -3.077 -5.375 1.00 70.50 90 TYR A CA 1
ATOM 652 C C . TYR A 1 90 ? 4.544 -1.607 -5.381 1.00 70.50 90 TYR A C 1
ATOM 654 O O . TYR A 1 90 ? 4.338 -0.870 -6.348 1.00 70.50 90 TYR A O 1
ATOM 662 N N . SER A 1 91 ? 5.162 -1.183 -4.284 1.00 76.94 91 SER A N 1
ATOM 663 C CA . SER A 1 91 ? 5.670 0.171 -4.131 1.00 76.94 91 SER A CA 1
ATOM 664 C C . SER A 1 91 ? 7.083 0.283 -4.690 1.00 76.94 91 SER A C 1
ATOM 666 O O . SER A 1 91 ? 7.980 -0.441 -4.264 1.00 76.94 91 SER A O 1
ATOM 668 N N . ILE A 1 92 ? 7.290 1.211 -5.617 1.00 83.88 92 ILE A N 1
ATOM 669 C CA . ILE A 1 92 ? 8.584 1.445 -6.260 1.00 83.88 92 ILE A CA 1
ATOM 670 C C . ILE A 1 92 ? 9.412 2.357 -5.369 1.00 83.88 92 ILE A C 1
ATOM 672 O O . ILE A 1 92 ? 9.000 3.482 -5.090 1.00 83.88 92 ILE A O 1
ATOM 676 N N . TRP A 1 93 ? 10.598 1.907 -4.971 1.00 83.75 93 TRP A N 1
ATOM 677 C CA . TRP A 1 93 ? 11.515 2.679 -4.138 1.00 83.75 93 TRP A CA 1
ATOM 678 C C . TRP A 1 93 ? 12.897 2.758 -4.756 1.00 83.75 93 TRP A C 1
ATOM 680 O O . TRP A 1 93 ? 13.382 1.829 -5.394 1.00 83.75 93 TRP A O 1
ATOM 690 N N . THR A 1 94 ? 13.573 3.869 -4.490 1.00 81.12 94 THR A N 1
ATOM 691 C CA . THR A 1 94 ? 15.026 3.939 -4.656 1.00 81.12 94 THR A CA 1
ATOM 692 C C . THR A 1 94 ? 15.712 2.908 -3.742 1.00 81.12 94 THR A C 1
ATOM 694 O O . THR A 1 94 ? 15.354 2.828 -2.562 1.00 81.12 94 THR A O 1
ATOM 697 N N . PRO A 1 95 ? 16.748 2.167 -4.191 1.00 82.00 95 PRO A N 1
ATOM 698 C CA . PRO A 1 95 ? 17.376 1.113 -3.376 1.00 82.00 95 PRO A CA 1
ATOM 699 C C . PRO A 1 95 ? 17.992 1.583 -2.050 1.00 82.00 95 PRO A C 1
ATOM 701 O O . PRO A 1 95 ? 18.241 0.787 -1.150 1.00 82.00 95 PRO A O 1
ATOM 704 N N . THR A 1 96 ? 18.242 2.889 -1.895 1.00 82.75 96 THR A N 1
ATOM 705 C CA . THR A 1 96 ? 18.691 3.460 -0.612 1.00 82.75 96 THR A CA 1
ATOM 706 C C . THR A 1 96 ? 17.580 3.464 0.448 1.00 82.75 96 THR A C 1
ATOM 708 O O . THR A 1 96 ? 17.879 3.333 1.636 1.00 82.75 96 THR A O 1
ATOM 711 N N . TYR A 1 97 ? 16.317 3.583 0.025 1.00 83.38 97 TYR A N 1
ATOM 712 C CA . TYR A 1 97 ? 15.125 3.653 0.878 1.00 83.38 97 TYR A CA 1
ATOM 713 C C . TYR A 1 97 ? 14.322 2.336 0.913 1.00 83.38 97 TYR A C 1
ATOM 715 O O . TYR A 1 97 ? 13.597 2.097 1.880 1.00 83.38 97 TYR A O 1
ATOM 723 N N . GLN A 1 98 ? 14.492 1.461 -0.083 1.00 84.69 98 GLN A N 1
ATOM 724 C CA . GLN A 1 98 ? 13.901 0.119 -0.113 1.00 84.69 98 GLN A CA 1
ATOM 725 C C . GLN A 1 98 ? 14.336 -0.709 1.113 1.00 84.69 98 GLN A C 1
ATOM 727 O O . GLN A 1 98 ? 15.502 -0.705 1.530 1.00 84.69 98 GLN A O 1
ATOM 732 N N . GLY A 1 99 ? 13.381 -1.388 1.742 1.00 83.44 99 GLY A N 1
ATOM 733 C CA . GLY A 1 99 ? 13.574 -2.171 2.958 1.00 83.44 99 GLY A CA 1
ATOM 734 C C . GLY A 1 99 ? 13.881 -1.364 4.225 1.00 83.44 99 GLY A C 1
ATOM 735 O O . GLY A 1 99 ? 14.190 -1.970 5.260 1.00 83.44 99 GLY A O 1
ATOM 736 N N . LYS A 1 100 ? 13.836 -0.023 4.174 1.00 89.19 100 LYS A N 1
ATOM 737 C CA . LYS A 1 100 ? 14.121 0.871 5.311 1.00 89.19 100 LYS A CA 1
ATOM 738 C C . LYS A 1 100 ? 12.853 1.299 6.048 1.00 89.19 100 LYS A C 1
ATOM 740 O O . LYS A 1 100 ? 11.729 1.031 5.637 1.00 89.19 100 LYS A O 1
ATOM 745 N N . GLN A 1 101 ? 13.050 2.003 7.161 1.00 91.12 101 GLN A N 1
ATOM 746 C CA . GLN A 1 101 ? 11.972 2.534 7.993 1.00 91.12 101 GLN A CA 1
ATOM 747 C C . GLN A 1 101 ? 11.015 3.449 7.212 1.00 91.12 101 GLN A C 1
ATOM 749 O O . GLN A 1 101 ? 9.816 3.387 7.448 1.00 91.12 101 GLN A O 1
ATOM 754 N N . GLN A 1 102 ? 11.524 4.233 6.258 1.00 90.62 102 GLN A N 1
ATOM 755 C CA . GLN A 1 102 ? 10.746 5.172 5.444 1.00 90.62 102 GLN A CA 1
ATOM 756 C C . GLN A 1 102 ? 9.719 4.475 4.535 1.00 90.62 102 GLN A C 1
ATOM 758 O O . GLN A 1 102 ? 8.601 4.963 4.393 1.00 90.62 102 GLN A O 1
ATOM 763 N N . GLU A 1 103 ? 10.071 3.324 3.951 1.00 90.44 103 GLU A N 1
ATOM 764 C CA . GLU A 1 103 ? 9.140 2.504 3.163 1.00 90.44 103 GLU A CA 1
ATOM 765 C C . GLU A 1 103 ? 8.006 1.968 4.052 1.00 90.44 103 GLU A C 1
ATOM 767 O O . GLU A 1 103 ? 6.825 2.099 3.722 1.00 90.44 103 GLU A O 1
ATOM 772 N N . VAL A 1 104 ? 8.357 1.432 5.227 1.00 93.12 104 VAL A N 1
ATOM 773 C CA . VAL A 1 104 ? 7.383 0.917 6.206 1.00 93.12 104 VAL A CA 1
ATOM 774 C C . VAL A 1 104 ? 6.488 2.037 6.745 1.00 93.12 104 VAL A C 1
ATOM 776 O O . VAL A 1 104 ? 5.292 1.829 6.926 1.00 93.12 104 VAL A O 1
ATOM 779 N N . GLU A 1 105 ? 7.039 3.228 6.971 1.00 94.19 105 GLU A N 1
ATOM 780 C CA . GLU A 1 105 ? 6.309 4.418 7.418 1.00 94.19 105 GLU A CA 1
ATOM 781 C C . GLU A 1 105 ? 5.322 4.920 6.359 1.00 94.19 105 GLU A C 1
ATOM 783 O O . GLU A 1 105 ? 4.163 5.180 6.678 1.00 94.19 105 GLU A O 1
ATOM 788 N N . ALA A 1 106 ? 5.720 4.979 5.087 1.00 93.94 106 ALA A N 1
ATOM 789 C CA . ALA A 1 106 ? 4.803 5.333 4.007 1.00 93.94 106 ALA A CA 1
ATOM 790 C C . ALA A 1 106 ? 3.670 4.302 3.848 1.00 93.94 106 ALA A C 1
ATOM 792 O O . ALA A 1 106 ? 2.510 4.689 3.698 1.00 93.94 106 ALA A O 1
ATOM 793 N N . GLY A 1 107 ? 3.982 3.006 3.962 1.00 94.00 107 GLY A N 1
ATOM 794 C CA . GLY A 1 107 ? 2.978 1.940 4.001 1.00 94.00 107 GLY A CA 1
ATOM 795 C C . GLY A 1 107 ? 2.024 2.065 5.195 1.00 94.00 107 GLY A C 1
ATOM 796 O O . GLY A 1 107 ? 0.810 1.986 5.024 1.00 94.00 107 GLY A O 1
ATOM 797 N N . TYR A 1 108 ? 2.551 2.344 6.392 1.00 95.25 108 TYR A N 1
ATOM 798 C CA . TYR A 1 108 ? 1.764 2.607 7.602 1.00 95.25 108 TYR A CA 1
ATOM 799 C C . TYR A 1 108 ? 0.796 3.787 7.419 1.00 95.25 108 TYR A C 1
ATOM 801 O O . TYR A 1 108 ? -0.382 3.679 7.765 1.00 95.25 108 TYR A O 1
ATOM 809 N N . LEU A 1 109 ? 1.267 4.897 6.844 1.00 95.12 109 LEU A N 1
ATOM 810 C CA . LEU A 1 109 ? 0.449 6.085 6.589 1.00 95.12 109 LEU A CA 1
ATOM 811 C C . LEU A 1 109 ? -0.635 5.821 5.531 1.00 95.12 109 LEU A C 1
ATOM 813 O O . LEU A 1 109 ? -1.779 6.242 5.718 1.00 95.12 109 LEU A O 1
ATOM 817 N N . ALA A 1 110 ? -0.308 5.089 4.461 1.00 94.88 110 ALA A N 1
ATOM 818 C CA . ALA A 1 110 ? -1.272 4.694 3.434 1.00 94.88 110 ALA A CA 1
ATOM 819 C C . ALA A 1 110 ? -2.378 3.794 4.014 1.00 94.88 110 ALA A C 1
ATOM 821 O O . ALA A 1 110 ? -3.560 4.104 3.863 1.00 94.88 110 ALA A O 1
ATOM 822 N N . LEU A 1 111 ? -2.011 2.741 4.755 1.00 96.00 111 LEU A N 1
ATOM 823 C CA . LEU A 1 111 ? -2.964 1.860 5.441 1.00 96.00 111 LEU A CA 1
ATOM 824 C C . LEU A 1 111 ? -3.824 2.624 6.453 1.00 96.00 111 LEU A C 1
ATOM 826 O O . LEU A 1 111 ? -5.046 2.479 6.456 1.00 96.00 111 LEU A O 1
ATOM 830 N N . GLY A 1 112 ? -3.213 3.494 7.262 1.00 95.19 112 GLY A N 1
ATOM 831 C CA . GLY A 1 112 ? -3.927 4.343 8.215 1.00 95.19 112 GLY A CA 1
ATOM 832 C C . GLY A 1 112 ? -4.968 5.238 7.544 1.00 95.19 112 GLY A C 1
ATOM 833 O O . GLY A 1 112 ? -6.073 5.383 8.067 1.00 95.19 112 GLY A O 1
ATOM 834 N N . LYS A 1 113 ? -4.661 5.777 6.357 1.00 94.88 113 LYS A N 1
ATOM 835 C CA . LYS A 1 113 ? -5.622 6.546 5.561 1.00 94.88 113 LYS A CA 1
ATOM 836 C C . LYS A 1 113 ? -6.731 5.664 4.979 1.00 94.88 113 LYS A C 1
ATOM 838 O O . LYS A 1 113 ? -7.887 6.063 5.062 1.00 94.88 113 LYS A O 1
ATOM 843 N N . ILE A 1 114 ? -6.408 4.492 4.430 1.00 95.44 114 ILE A N 1
ATOM 844 C CA . ILE A 1 114 ? -7.383 3.565 3.826 1.00 95.44 114 ILE A CA 1
ATOM 845 C C . ILE A 1 114 ? -8.384 3.061 4.874 1.00 95.44 114 ILE A C 1
ATOM 847 O O . ILE A 1 114 ? -9.590 3.257 4.719 1.00 95.44 114 ILE A O 1
ATOM 851 N N . PHE A 1 115 ? -7.904 2.505 5.989 1.00 96.12 115 PHE A N 1
ATOM 852 C CA . PHE A 1 115 ? -8.776 2.050 7.076 1.00 96.12 115 PHE A CA 1
ATOM 853 C C . PHE A 1 115 ? -9.521 3.213 7.752 1.00 96.12 115 PHE A C 1
ATOM 855 O O . PHE A 1 115 ? -10.676 3.052 8.139 1.00 96.12 115 PHE A O 1
ATOM 862 N N . GLY A 1 116 ? -8.914 4.404 7.825 1.00 93.12 116 GLY A N 1
ATOM 863 C CA . GLY A 1 116 ? -9.576 5.628 8.293 1.00 93.12 116 GLY A CA 1
ATOM 864 C C . GLY A 1 116 ? -10.694 6.145 7.375 1.00 93.12 116 GLY A C 1
ATOM 865 O O . GLY A 1 116 ? -11.524 6.929 7.821 1.00 93.12 116 GLY A O 1
ATOM 866 N N . MET A 1 117 ? -10.756 5.702 6.113 1.00 93.75 117 MET A N 1
ATOM 867 C CA . MET A 1 117 ? -11.893 5.943 5.208 1.00 93.75 117 MET A CA 1
ATOM 868 C C . MET A 1 117 ? -12.991 4.870 5.329 1.00 93.75 117 MET A C 1
ATOM 870 O O . MET A 1 117 ? -13.963 4.912 4.582 1.00 93.75 117 MET A O 1
ATOM 874 N N . GLY A 1 118 ? -12.860 3.913 6.255 1.00 95.00 118 GLY A N 1
ATOM 875 C CA . GLY A 1 118 ? -13.850 2.857 6.487 1.00 95.00 118 GLY A CA 1
ATOM 876 C C . GLY A 1 118 ? -13.678 1.605 5.622 1.00 95.00 118 GLY A C 1
ATOM 877 O O . GLY A 1 118 ? -14.525 0.714 5.683 1.00 95.00 118 GLY A O 1
ATOM 878 N N . TYR A 1 119 ? -12.588 1.491 4.852 1.00 97.25 119 TYR A N 1
ATOM 879 C CA . TYR A 1 119 ? -12.281 0.260 4.119 1.00 97.25 119 TYR A CA 1
ATOM 880 C C . TYR A 1 119 ? -12.106 -0.912 5.092 1.00 97.25 119 TYR A C 1
ATOM 882 O O . TYR A 1 119 ? -11.581 -0.756 6.197 1.00 97.25 119 TYR A O 1
ATOM 890 N N . ARG A 1 120 ? -12.540 -2.105 4.681 1.00 97.50 120 ARG A N 1
ATOM 891 C CA . ARG A 1 120 ? -12.503 -3.322 5.507 1.00 97.50 120 ARG A CA 1
ATOM 892 C C . ARG A 1 120 ? -11.336 -4.250 5.181 1.00 97.50 120 ARG A C 1
ATOM 894 O O . ARG A 1 120 ? -10.959 -5.051 6.034 1.00 97.50 120 ARG A O 1
ATOM 901 N N . ARG A 1 121 ? -10.785 -4.159 3.967 1.00 97.81 121 ARG A N 1
ATOM 902 C CA . ARG A 1 121 ? -9.755 -5.066 3.444 1.00 97.81 121 ARG A CA 1
ATOM 903 C C . ARG A 1 121 ? -8.772 -4.323 2.545 1.00 97.81 121 ARG A C 1
ATOM 905 O O . ARG A 1 121 ? -9.183 -3.661 1.596 1.00 97.81 121 ARG A O 1
ATOM 912 N N . VAL A 1 122 ? -7.483 -4.531 2.792 1.00 97.88 122 VAL A N 1
ATOM 913 C CA . VAL A 1 122 ? -6.412 -4.218 1.841 1.00 97.88 122 VAL A CA 1
ATOM 914 C C . VAL A 1 122 ? -5.770 -5.531 1.416 1.00 97.88 122 VAL A C 1
ATOM 916 O O . VAL A 1 122 ? -5.364 -6.316 2.272 1.00 97.88 122 VAL A O 1
ATOM 919 N N . SER A 1 123 ? -5.705 -5.790 0.112 1.00 96.81 123 SER A N 1
ATOM 920 C CA . SER A 1 123 ? -4.931 -6.909 -0.447 1.00 96.81 123 SER A CA 1
ATOM 921 C C . SER A 1 123 ? -3.551 -6.436 -0.902 1.00 96.81 123 SER A C 1
ATOM 923 O O . SER A 1 123 ? -3.381 -5.259 -1.213 1.00 96.81 123 SER A O 1
ATOM 925 N N . PHE A 1 124 ? -2.564 -7.325 -0.920 1.00 94.62 124 PHE A N 1
ATOM 926 C CA . PHE A 1 124 ? -1.222 -7.059 -1.437 1.00 94.62 124 PHE A CA 1
ATOM 927 C C . PHE A 1 124 ? -0.685 -8.328 -2.092 1.00 94.62 124 PHE A C 1
ATOM 929 O O . PHE A 1 124 ? -0.679 -9.383 -1.461 1.00 94.62 124 PHE A O 1
ATOM 936 N N . ASP A 1 125 ? -0.197 -8.210 -3.322 1.00 92.00 125 ASP A N 1
ATOM 937 C CA . ASP A 1 125 ? 0.355 -9.331 -4.080 1.00 92.00 125 ASP A CA 1
ATOM 938 C C . ASP A 1 125 ? 1.802 -9.037 -4.477 1.00 92.00 125 ASP A C 1
ATOM 940 O O . ASP A 1 125 ? 2.096 -7.988 -5.056 1.00 92.00 125 ASP A O 1
ATOM 944 N N . CYS A 1 126 ? 2.704 -9.989 -4.241 1.00 90.81 126 CYS A N 1
ATOM 945 C CA . CYS A 1 126 ? 4.089 -9.912 -4.710 1.00 90.81 126 CYS A CA 1
ATOM 946 C C . CYS A 1 126 ? 4.517 -11.209 -5.398 1.00 90.81 126 CYS A C 1
ATOM 948 O O . CYS A 1 126 ? 3.845 -12.238 -5.302 1.00 90.81 126 CYS A O 1
ATOM 950 N N . ASP A 1 127 ? 5.644 -11.154 -6.099 1.00 90.94 127 ASP A N 1
ATOM 951 C CA . ASP A 1 127 ? 6.258 -12.340 -6.687 1.00 90.94 127 ASP A CA 1
ATOM 952 C C . ASP A 1 127 ? 6.769 -13.292 -5.580 1.00 90.94 127 ASP A C 1
ATOM 954 O O . ASP A 1 127 ? 7.213 -12.855 -4.508 1.00 90.94 127 ASP A O 1
ATOM 958 N N . VAL A 1 128 ? 6.700 -14.602 -5.826 1.00 92.44 128 VAL A N 1
ATOM 959 C CA . VAL A 1 128 ? 7.256 -15.647 -4.949 1.00 92.44 128 VAL A CA 1
ATOM 960 C C . VAL A 1 128 ? 8.783 -15.560 -4.833 1.00 92.44 128 VAL A C 1
ATOM 962 O O . VAL A 1 128 ? 9.326 -15.976 -3.804 1.00 92.44 128 VAL A O 1
ATOM 965 N N . ASP A 1 129 ? 9.470 -14.928 -5.788 1.00 89.75 129 ASP A N 1
ATOM 966 C CA . ASP A 1 129 ? 10.918 -14.687 -5.761 1.00 89.75 129 ASP A CA 1
ATOM 967 C C . ASP A 1 129 ? 11.306 -13.286 -5.241 1.00 89.75 129 ASP A C 1
ATOM 969 O O . ASP A 1 129 ? 12.384 -13.131 -4.661 1.00 89.75 129 ASP A O 1
ATOM 973 N N . ASP A 1 130 ? 10.390 -12.308 -5.233 1.00 87.44 130 ASP A N 1
ATOM 974 C CA . ASP A 1 130 ? 10.610 -10.964 -4.658 1.00 87.44 130 ASP A CA 1
ATOM 975 C C . ASP A 1 130 ? 10.744 -10.977 -3.121 1.00 87.44 130 ASP A C 1
ATOM 977 O O . ASP A 1 130 ? 9.769 -10.945 -2.355 1.00 87.44 130 ASP A O 1
ATOM 981 N N . SER A 1 131 ? 11.989 -11.032 -2.642 1.00 89.44 131 SER A N 1
ATOM 982 C CA . SER A 1 131 ? 12.260 -11.130 -1.207 1.00 89.44 131 SER A CA 1
ATOM 983 C C . SER A 1 131 ? 11.942 -9.852 -0.422 1.00 89.44 131 SER A C 1
ATOM 985 O O . SER A 1 131 ? 11.722 -9.952 0.787 1.00 89.44 131 SER A O 1
ATOM 987 N N . GLU A 1 132 ? 11.919 -8.669 -1.048 1.00 87.12 132 GLU A N 1
ATOM 988 C CA . GLU A 1 132 ? 11.608 -7.421 -0.336 1.00 87.12 132 GLU A CA 1
ATOM 989 C C . GLU A 1 132 ? 10.101 -7.188 -0.237 1.00 87.12 132 GLU A C 1
ATOM 991 O O . GLU A 1 132 ? 9.651 -6.840 0.854 1.00 87.12 132 GLU A O 1
ATOM 996 N N . GLY A 1 133 ? 9.303 -7.500 -1.265 1.00 88.75 133 GLY A N 1
ATOM 997 C CA . GLY A 1 133 ? 7.838 -7.496 -1.164 1.00 88.75 133 GLY A CA 1
ATOM 998 C C . GLY A 1 133 ? 7.332 -8.446 -0.077 1.00 88.75 133 GLY A C 1
ATOM 999 O O . GLY A 1 133 ? 6.540 -8.041 0.779 1.00 88.75 133 GLY A O 1
ATOM 1000 N N . ARG A 1 134 ? 7.886 -9.667 0.009 1.00 91.81 134 ARG A N 1
ATOM 1001 C CA . ARG A 1 134 ? 7.575 -10.605 1.111 1.00 91.81 134 ARG A CA 1
ATOM 1002 C C . ARG A 1 134 ? 7.950 -10.049 2.486 1.00 91.81 134 ARG A C 1
ATOM 1004 O O . ARG A 1 134 ? 7.176 -10.171 3.439 1.00 91.81 134 ARG A O 1
ATOM 1011 N N . LYS A 1 135 ? 9.123 -9.414 2.616 1.00 92.69 135 LYS A N 1
ATOM 1012 C CA . LYS A 1 135 ? 9.522 -8.751 3.871 1.00 92.69 135 LYS A CA 1
ATOM 1013 C C . LYS A 1 135 ? 8.619 -7.558 4.178 1.00 92.69 135 LYS A C 1
ATOM 1015 O O . LYS A 1 135 ? 8.321 -7.348 5.348 1.00 92.69 135 LYS A O 1
ATOM 1020 N N . MET A 1 136 ? 8.171 -6.802 3.179 1.00 91.62 136 MET A N 1
ATOM 1021 C CA . MET A 1 136 ? 7.291 -5.643 3.335 1.00 91.62 136 MET A CA 1
ATOM 1022 C C . MET A 1 136 ? 5.901 -6.049 3.835 1.00 91.62 136 MET A C 1
ATOM 1024 O O . MET A 1 136 ? 5.454 -5.510 4.849 1.00 91.62 136 MET A O 1
ATOM 1028 N N . ALA A 1 137 ? 5.290 -7.083 3.247 1.00 94.00 137 ALA A N 1
ATOM 1029 C CA . ALA A 1 137 ? 4.058 -7.690 3.757 1.00 94.00 137 ALA A CA 1
ATOM 1030 C C . ALA A 1 137 ? 4.193 -8.081 5.245 1.00 94.00 137 ALA A C 1
ATOM 1032 O O . ALA A 1 137 ? 3.371 -7.690 6.077 1.00 94.00 137 ALA A O 1
ATOM 1033 N N . GLY A 1 138 ? 5.293 -8.753 5.612 1.00 94.62 138 GLY A N 1
ATOM 1034 C CA . GLY A 1 138 ? 5.592 -9.109 7.004 1.00 94.62 138 GLY A CA 1
ATOM 1035 C C . GLY A 1 138 ? 5.875 -7.909 7.925 1.00 94.62 138 GLY A C 1
ATOM 1036 O O . GLY A 1 138 ? 5.432 -7.902 9.076 1.00 94.62 138 GLY A O 1
ATOM 1037 N N . ARG A 1 139 ? 6.576 -6.872 7.437 1.00 94.50 139 ARG A N 1
ATOM 1038 C CA . ARG A 1 139 ? 6.852 -5.614 8.162 1.00 94.50 139 ARG A CA 1
ATOM 1039 C C . ARG A 1 139 ? 5.551 -4.870 8.479 1.00 94.50 139 ARG A C 1
ATOM 1041 O O . ARG A 1 139 ? 5.436 -4.371 9.594 1.00 94.50 139 ARG A O 1
ATOM 1048 N N . LEU A 1 140 ? 4.596 -4.846 7.544 1.00 94.88 140 LEU A N 1
ATOM 1049 C CA . LEU A 1 140 ? 3.261 -4.248 7.688 1.00 94.88 140 LEU A CA 1
ATOM 1050 C C . LEU A 1 140 ? 2.204 -5.185 8.302 1.00 94.88 140 LEU A C 1
ATOM 1052 O O . LEU A 1 140 ? 1.064 -4.767 8.486 1.00 94.88 140 LEU A O 1
ATOM 1056 N N . ARG A 1 141 ? 2.585 -6.416 8.677 1.00 95.94 141 ARG A N 1
ATOM 1057 C CA . ARG A 1 141 ? 1.734 -7.409 9.362 1.00 95.94 141 ARG A CA 1
ATOM 1058 C C . ARG A 1 141 ? 0.545 -7.926 8.535 1.00 95.94 141 ARG A C 1
ATOM 1060 O O . ARG A 1 141 ? -0.427 -8.394 9.121 1.00 95.94 141 ARG A O 1
ATOM 1067 N N . PHE A 1 142 ? 0.643 -7.913 7.205 1.00 96.81 142 PHE A N 1
ATOM 1068 C CA . PHE A 1 142 ? -0.295 -8.642 6.347 1.00 96.81 142 PHE A CA 1
ATOM 1069 C C . PHE A 1 142 ? -0.236 -10.156 6.630 1.00 96.81 142 PHE A C 1
ATOM 1071 O O . PHE A 1 142 ? 0.834 -10.709 6.907 1.00 96.81 142 PHE A O 1
ATOM 1078 N N . ALA A 1 143 ? -1.378 -10.832 6.520 1.00 97.00 143 ALA A N 1
ATOM 1079 C CA . ALA A 1 143 ? -1.494 -12.285 6.556 1.00 97.00 143 ALA A CA 1
ATOM 1080 C C . ALA A 1 143 ? -1.366 -12.872 5.142 1.00 97.00 143 ALA A C 1
ATOM 1082 O O . ALA A 1 143 ? -1.898 -12.309 4.188 1.00 97.00 143 ALA A O 1
ATOM 1083 N N . LEU A 1 144 ? -0.670 -14.003 5.004 1.00 97.50 144 LEU A N 1
ATOM 1084 C CA . LEU A 1 144 ? -0.608 -14.761 3.750 1.00 97.50 144 LEU A CA 1
ATOM 1085 C C . LEU A 1 144 ? -1.905 -15.560 3.573 1.00 97.50 144 LEU A C 1
ATOM 1087 O O . LEU A 1 144 ? -2.262 -16.335 4.459 1.00 97.50 144 LEU A O 1
ATOM 1091 N N . GLU A 1 145 ? -2.572 -15.406 2.431 1.00 97.69 145 GLU A N 1
ATOM 1092 C CA . GLU A 1 145 ? -3.779 -16.170 2.088 1.00 97.69 145 GLU A CA 1
ATOM 1093 C C . GLU A 1 145 ? -3.468 -17.373 1.188 1.00 97.69 145 GLU A C 1
ATOM 1095 O O . GLU A 1 145 ? -4.109 -18.415 1.320 1.00 97.69 145 GLU A O 1
ATOM 1100 N N . GLY A 1 146 ? -2.462 -17.272 0.311 1.00 97.38 146 GLY A N 1
ATOM 1101 C CA . GLY A 1 146 ? -2.023 -18.399 -0.513 1.00 97.38 146 GLY A CA 1
ATOM 1102 C C . GLY A 1 146 ? -0.994 -18.048 -1.587 1.00 97.38 146 GLY A C 1
ATOM 1103 O O . GLY A 1 146 ? -0.598 -16.894 -1.748 1.00 97.38 146 GLY A O 1
ATOM 1104 N N . GLU A 1 147 ? -0.577 -19.072 -2.331 1.00 97.12 147 GLU A N 1
ATOM 1105 C CA . GLU A 1 147 ? 0.250 -18.958 -3.536 1.00 97.12 147 GLU A CA 1
ATOM 1106 C C . GLU A 1 147 ? -0.598 -19.256 -4.781 1.00 97.12 147 GLU A C 1
ATOM 1108 O O . GLU A 1 147 ? -1.336 -20.243 -4.825 1.00 97.12 147 GLU A O 1
ATOM 1113 N N . ARG A 1 148 ? -0.465 -18.416 -5.809 1.00 95.81 148 ARG A N 1
ATOM 1114 C CA . ARG A 1 148 ? -1.044 -18.590 -7.141 1.00 95.81 148 ARG A CA 1
ATOM 1115 C C . ARG A 1 148 ? 0.084 -18.991 -8.095 1.00 95.81 148 ARG A C 1
ATOM 1117 O O . ARG A 1 148 ? 0.978 -18.197 -8.383 1.00 95.81 148 ARG A O 1
ATOM 1124 N N . MET A 1 149 ? 0.079 -20.249 -8.537 1.00 96.38 149 MET A N 1
ATOM 1125 C CA . MET A 1 149 ? 1.103 -20.794 -9.438 1.00 96.38 149 MET A CA 1
ATOM 1126 C C . MET A 1 149 ? 0.825 -20.396 -10.891 1.00 96.38 149 MET A C 1
ATOM 1128 O O . MET A 1 149 ? -0.313 -20.530 -11.338 1.00 96.38 149 MET A O 1
ATOM 1132 N N . LYS A 1 150 ? 1.863 -19.996 -11.641 1.00 92.69 150 LYS A N 1
ATOM 1133 C CA . LYS A 1 150 ? 1.760 -19.525 -13.040 1.00 92.69 150 LYS A CA 1
ATOM 1134 C C . LYS A 1 150 ? 0.700 -18.435 -13.222 1.00 92.69 150 LYS A C 1
ATOM 1136 O O . LYS A 1 150 ? -0.118 -18.481 -14.137 1.00 92.69 150 LYS A O 1
ATOM 1141 N N . ASP A 1 151 ? 0.713 -17.488 -12.297 1.00 91.19 151 ASP A N 1
ATOM 1142 C CA . ASP A 1 151 ? -0.306 -16.460 -12.144 1.00 91.19 151 ASP A CA 1
ATOM 1143 C C . ASP A 1 151 ? -0.271 -15.421 -13.270 1.00 91.19 151 ASP A C 1
ATOM 1145 O O . ASP A 1 151 ? -1.304 -14.986 -13.775 1.00 91.19 151 ASP A O 1
ATOM 1149 N N . VAL A 1 152 ? 0.942 -15.030 -13.667 1.00 87.56 152 VAL A N 1
ATOM 1150 C CA . VAL A 1 152 ? 1.203 -13.968 -14.642 1.00 87.56 152 VAL A CA 1
ATOM 1151 C C . VAL A 1 152 ? 2.392 -14.374 -15.514 1.00 87.56 152 VAL A C 1
ATOM 1153 O O . VAL A 1 152 ? 3.334 -15.009 -15.039 1.00 87.56 152 VAL A O 1
ATOM 1156 N N . LEU A 1 153 ? 2.370 -13.988 -16.790 1.00 87.06 153 LEU A N 1
ATOM 1157 C CA . LEU A 1 153 ? 3.566 -13.951 -17.631 1.00 87.06 153 LEU A CA 1
ATOM 1158 C C . LEU A 1 153 ? 4.151 -12.535 -17.572 1.00 87.06 153 LEU A C 1
ATOM 1160 O O . LEU A 1 153 ? 3.443 -11.567 -17.849 1.00 87.06 153 LEU A O 1
ATOM 1164 N N . ILE A 1 154 ? 5.419 -12.419 -17.185 1.00 80.06 154 ILE A N 1
ATOM 1165 C CA . ILE A 1 154 ? 6.181 -11.167 -17.192 1.00 80.06 154 ILE A CA 1
ATOM 1166 C C . ILE A 1 154 ? 7.169 -11.246 -18.351 1.00 80.06 154 ILE A C 1
ATOM 1168 O O . ILE A 1 154 ? 8.047 -12.104 -18.352 1.00 80.06 154 ILE A O 1
ATOM 1172 N N . GLU A 1 155 ? 7.039 -10.357 -19.330 1.00 76.44 155 GLU A N 1
ATOM 1173 C CA . GLU A 1 155 ? 8.098 -10.132 -20.318 1.00 76.44 155 GLU A CA 1
ATOM 1174 C C . GLU A 1 155 ? 9.146 -9.210 -19.662 1.00 76.44 155 GLU A C 1
ATOM 1176 O O . GLU A 1 155 ? 8.804 -8.226 -19.005 1.00 76.44 155 GLU A O 1
ATOM 1181 N N . VAL A 1 156 ? 10.420 -9.589 -19.732 1.00 71.50 156 VAL A N 1
ATOM 1182 C CA . VAL A 1 156 ? 11.538 -8.911 -19.047 1.00 71.50 156 VAL A CA 1
ATOM 1183 C C . VAL A 1 156 ? 12.304 -8.016 -20.026 1.00 71.50 156 VAL A C 1
ATOM 1185 O O . VAL A 1 156 ? 12.791 -6.949 -19.654 1.00 71.50 156 VAL A O 1
ATOM 1188 N N . ASP A 1 157 ? 12.354 -8.436 -21.288 1.00 72.38 157 ASP A N 1
ATOM 1189 C CA . ASP A 1 157 ? 12.878 -7.719 -22.448 1.00 72.38 157 ASP A CA 1
ATOM 1190 C C . ASP A 1 157 ? 12.122 -8.181 -23.714 1.00 72.38 157 ASP A C 1
ATOM 1192 O O . ASP A 1 157 ? 11.135 -8.909 -23.608 1.00 72.38 157 ASP A O 1
ATOM 1196 N N . GLU A 1 158 ? 12.545 -7.735 -24.903 1.00 74.00 158 GLU A N 1
ATOM 1197 C CA . GLU A 1 158 ? 11.850 -8.001 -26.177 1.00 74.00 158 GLU A CA 1
ATOM 1198 C C . GLU A 1 158 ? 11.749 -9.498 -26.544 1.00 74.00 158 GLU A C 1
ATOM 1200 O O . GLU A 1 158 ? 10.828 -9.872 -27.271 1.00 74.00 158 GLU A O 1
ATOM 1205 N N . ASP A 1 159 ? 12.648 -10.351 -26.033 1.00 80.12 159 ASP A N 1
ATOM 1206 C CA . ASP A 1 159 ? 12.723 -11.785 -26.363 1.00 80.12 159 ASP A CA 1
ATOM 1207 C C . ASP A 1 159 ? 12.433 -12.711 -25.156 1.00 80.12 159 ASP A C 1
ATOM 1209 O O . ASP A 1 159 ? 12.184 -13.911 -25.331 1.00 80.12 159 ASP A O 1
ATOM 1213 N N . THR A 1 160 ? 12.456 -12.191 -23.923 1.00 80.69 160 THR A N 1
ATOM 1214 C CA . THR A 1 160 ? 12.401 -12.991 -22.686 1.00 80.69 160 THR A CA 1
ATOM 1215 C C . THR A 1 160 ? 11.058 -12.874 -21.971 1.00 80.69 160 THR A C 1
ATOM 1217 O O . THR A 1 160 ? 10.753 -11.848 -21.367 1.00 80.69 160 THR A O 1
ATOM 1220 N N . VAL A 1 161 ? 10.294 -13.973 -21.918 1.00 83.62 161 VAL A N 1
ATOM 1221 C CA . VAL A 1 161 ? 9.056 -14.083 -21.120 1.00 83.62 161 VAL A CA 1
ATOM 1222 C C . VAL A 1 161 ? 9.209 -15.122 -20.009 1.00 83.62 161 VAL A C 1
ATOM 1224 O O . VAL A 1 161 ? 9.532 -16.284 -20.264 1.00 83.62 161 VAL A O 1
ATOM 1227 N N . VAL A 1 162 ? 8.941 -14.715 -18.769 1.00 85.94 162 VAL A N 1
ATOM 1228 C CA . VAL A 1 162 ? 9.073 -15.522 -17.549 1.00 85.94 162 VAL A CA 1
ATOM 1229 C C . VAL A 1 162 ? 7.699 -15.755 -16.915 1.00 85.94 162 VAL A C 1
ATOM 1231 O O . VAL A 1 162 ? 6.855 -14.864 -16.850 1.00 85.94 162 VAL A O 1
ATOM 1234 N N . SER A 1 163 ? 7.461 -16.972 -16.425 1.00 90.00 163 SER A N 1
ATOM 1235 C CA . SER A 1 163 ? 6.260 -17.307 -15.653 1.00 90.00 163 SER A CA 1
ATOM 1236 C C . SER A 1 163 ? 6.450 -16.931 -14.186 1.00 90.00 163 SER A C 1
ATOM 1238 O O . SER A 1 163 ? 7.291 -17.526 -13.515 1.00 90.00 163 SER A O 1
ATOM 1240 N N . ARG A 1 164 ? 5.615 -16.028 -13.673 1.00 89.62 164 ARG A N 1
ATOM 1241 C CA . ARG A 1 164 ? 5.566 -15.625 -12.262 1.00 89.62 164 ARG A CA 1
ATOM 1242 C C . ARG A 1 164 ? 4.598 -16.500 -11.462 1.00 89.62 164 ARG A C 1
ATOM 1244 O O . ARG A 1 164 ? 3.476 -16.763 -11.902 1.00 89.62 164 ARG A O 1
ATOM 1251 N N . ASN A 1 165 ? 4.995 -16.868 -10.246 1.00 93.94 165 ASN A N 1
ATOM 1252 C CA . ASN A 1 165 ? 4.061 -17.255 -9.188 1.00 93.94 165 ASN A CA 1
ATOM 1253 C C . ASN A 1 165 ? 3.825 -16.039 -8.278 1.00 93.94 165 ASN A C 1
ATOM 1255 O O . ASN A 1 165 ? 4.764 -15.302 -7.977 1.00 93.94 165 ASN A O 1
ATOM 1259 N N . SER A 1 166 ? 2.596 -15.834 -7.808 1.00 93.50 166 SER A N 1
ATOM 1260 C CA . SER A 1 166 ? 2.261 -14.731 -6.896 1.00 93.50 166 SER A CA 1
ATOM 1261 C C . SER A 1 166 ? 1.914 -15.257 -5.508 1.00 93.50 166 SER A C 1
ATOM 1263 O O . SER A 1 166 ? 1.086 -16.157 -5.383 1.00 93.50 166 SER A O 1
ATOM 1265 N N . TYR A 1 167 ? 2.462 -14.653 -4.455 1.00 95.81 167 TYR A N 1
ATOM 1266 C CA . TYR A 1 167 ? 1.848 -14.745 -3.129 1.00 95.81 167 TYR A CA 1
ATOM 1267 C C . TYR A 1 167 ? 0.777 -13.669 -2.997 1.00 95.81 167 TYR A C 1
ATOM 1269 O O . TYR A 1 167 ? 1.045 -12.502 -3.289 1.00 95.81 167 TYR A O 1
ATOM 1277 N N . SER A 1 168 ? -0.399 -14.060 -2.506 1.00 95.69 168 SER A N 1
ATOM 1278 C CA . SER A 1 168 ? -1.481 -13.136 -2.175 1.00 95.69 168 SER A CA 1
ATOM 1279 C C . SER A 1 168 ? -1.630 -12.991 -0.667 1.00 95.69 168 SER A C 1
ATOM 1281 O O . SER A 1 168 ? -1.732 -13.976 0.072 1.00 95.69 168 SER A O 1
ATOM 1283 N N . PHE A 1 169 ? -1.639 -11.740 -0.218 1.00 97.44 169 PHE A N 1
ATOM 1284 C CA . PHE A 1 169 ? -1.737 -11.348 1.178 1.00 97.44 169 PHE A CA 1
ATOM 1285 C C . PHE A 1 169 ? -2.938 -10.427 1.413 1.00 97.44 169 PHE A C 1
ATOM 1287 O O . PHE A 1 169 ? -3.370 -9.690 0.522 1.00 97.44 169 PHE A O 1
ATOM 1294 N N . ALA A 1 170 ? -3.426 -10.393 2.650 1.00 97.75 170 ALA A N 1
ATOM 1295 C CA . ALA A 1 170 ? -4.465 -9.466 3.075 1.00 97.75 170 ALA A CA 1
ATOM 1296 C C . ALA A 1 170 ? -4.217 -8.896 4.474 1.00 97.75 170 ALA A C 1
ATOM 1298 O O . ALA A 1 170 ? -3.566 -9.507 5.321 1.00 97.75 170 ALA A O 1
ATOM 1299 N N . LEU A 1 171 ? -4.772 -7.712 4.711 1.00 97.94 171 LEU A N 1
ATOM 1300 C CA . LEU A 1 171 ? -4.862 -7.080 6.018 1.00 97.94 171 LEU A CA 1
ATOM 1301 C C . LEU A 1 171 ? -6.291 -6.562 6.204 1.00 97.94 171 LEU A C 1
ATOM 1303 O O . LEU A 1 171 ? -6.804 -5.821 5.356 1.00 97.94 171 LEU A O 1
ATOM 1307 N N . LEU A 1 172 ? -6.946 -6.970 7.291 1.00 97.75 172 LEU A N 1
ATOM 1308 C CA . LEU A 1 172 ? -8.311 -6.551 7.603 1.00 97.75 172 LEU A CA 1
ATOM 1309 C C . LEU A 1 172 ? -8.319 -5.369 8.576 1.00 97.75 172 LEU A C 1
ATOM 1311 O O . LEU A 1 172 ? -7.379 -5.146 9.343 1.00 97.75 172 LEU A O 1
ATOM 1315 N N . ASN A 1 173 ? -9.423 -4.623 8.590 1.00 96.31 173 ASN A N 1
ATOM 1316 C CA . ASN A 1 173 ? -9.611 -3.515 9.527 1.00 96.31 173 ASN A CA 1
ATOM 1317 C C . ASN A 1 173 ? -9.603 -3.961 11.006 1.00 96.31 173 ASN A C 1
ATOM 1319 O O . ASN A 1 173 ? -9.166 -3.194 11.865 1.00 96.31 173 ASN A O 1
ATOM 1323 N N . SER A 1 174 ? -10.024 -5.198 11.298 1.00 94.75 174 SER A N 1
ATOM 1324 C CA . SER A 1 174 ? -9.904 -5.841 12.615 1.00 94.75 174 SER A CA 1
ATOM 1325 C C . SER A 1 174 ? -8.449 -6.021 13.042 1.00 94.75 174 SER A C 1
ATOM 1327 O O . SER A 1 174 ? -8.089 -5.714 14.177 1.00 94.75 174 SER A O 1
ATOM 1329 N N . ASP A 1 175 ? -7.606 -6.471 12.114 1.00 94.88 175 ASP A N 1
ATOM 1330 C CA . ASP A 1 175 ? -6.192 -6.759 12.359 1.00 94.88 175 ASP A CA 1
ATOM 1331 C C . ASP A 1 175 ? -5.396 -5.458 12.506 1.00 94.88 175 ASP A C 1
ATOM 1333 O O . ASP A 1 175 ? -4.415 -5.397 13.248 1.00 94.88 175 ASP A O 1
ATOM 1337 N N . TRP A 1 176 ? -5.838 -4.403 11.814 1.00 95.62 176 TRP A N 1
ATOM 1338 C CA . TRP A 1 176 ? -5.279 -3.060 11.901 1.00 95.62 176 TRP A CA 1
ATOM 1339 C C . TRP A 1 176 ? -5.616 -2.354 13.219 1.00 95.62 176 TRP A C 1
ATOM 1341 O O . TRP A 1 176 ? -4.698 -1.894 13.900 1.00 95.62 176 TRP A O 1
ATOM 1351 N N . ASN A 1 177 ? -6.904 -2.272 13.575 1.00 89.31 177 ASN A N 1
ATOM 1352 C CA . ASN A 1 177 ? -7.395 -1.451 14.691 1.00 89.31 177 ASN A CA 1
ATOM 1353 C C . ASN A 1 177 ? -7.464 -2.173 16.048 1.00 89.31 177 ASN A C 1
ATOM 1355 O O . ASN A 1 177 ? -7.645 -1.502 17.063 1.00 89.31 177 ASN A O 1
ATOM 1359 N N . GLY A 1 178 ? -7.341 -3.505 16.096 1.00 83.31 178 GLY A N 1
ATOM 1360 C CA . GLY A 1 178 ? -7.334 -4.250 17.358 1.00 83.31 178 GLY A CA 1
ATOM 1361 C C . GLY A 1 178 ? -6.230 -3.781 18.316 1.00 83.31 178 GLY A C 1
ATOM 1362 O O . GLY A 1 178 ? -5.173 -3.314 17.887 1.00 83.31 178 GLY A O 1
ATOM 1363 N N . GLU A 1 179 ? -6.443 -3.914 19.629 1.00 81.69 179 GLU A N 1
ATOM 1364 C CA . GLU A 1 179 ? -5.419 -3.543 20.611 1.00 81.69 179 GLU A CA 1
ATOM 1365 C C . GLU A 1 179 ? -4.164 -4.420 20.448 1.00 81.69 179 GLU A C 1
ATOM 1367 O O . GLU A 1 179 ? -4.224 -5.643 20.554 1.00 81.69 179 GLU A O 1
ATOM 1372 N N . GLY A 1 180 ? -3.012 -3.794 20.177 1.00 85.44 180 GLY A N 1
ATOM 1373 C CA . GLY A 1 180 ? -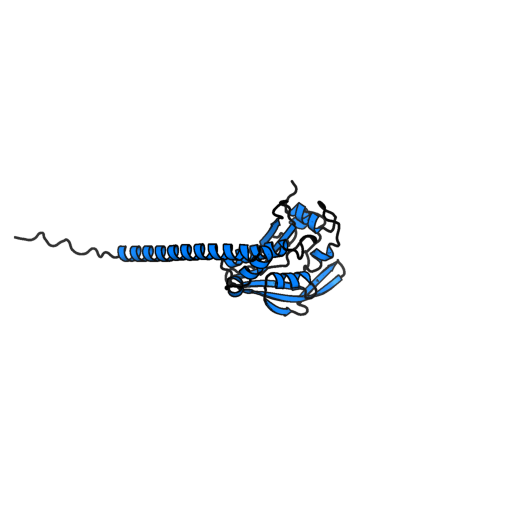1.782 -4.520 19.837 1.00 85.44 180 GLY A CA 1
ATOM 1374 C C . GLY A 1 180 ? -1.759 -5.077 18.405 1.00 85.44 180 GLY A C 1
ATOM 1375 O O . GLY A 1 180 ? -0.860 -5.851 18.070 1.00 85.44 180 GLY A O 1
ATOM 1376 N N . GLY A 1 181 ? -2.723 -4.681 17.568 1.00 92.25 181 GLY A N 1
ATOM 1377 C CA . GLY A 1 181 ? -2.820 -5.024 16.153 1.00 92.25 181 GLY A CA 1
ATOM 1378 C C . GLY A 1 181 ? -1.718 -4.403 15.290 1.00 92.25 181 GLY A C 1
ATOM 1379 O O . GLY A 1 181 ? -0.743 -3.820 15.779 1.00 92.25 181 GLY A O 1
ATOM 1380 N N . ALA A 1 182 ? -1.866 -4.528 13.972 1.00 96.25 182 ALA A N 1
ATOM 1381 C CA . ALA A 1 182 ? -0.872 -4.092 12.996 1.00 96.25 182 ALA A CA 1
ATOM 1382 C C . ALA A 1 182 ? -0.517 -2.603 13.142 1.00 96.25 182 ALA A C 1
ATOM 1384 O O . ALA A 1 182 ? 0.671 -2.275 13.126 1.00 96.25 182 ALA A O 1
ATOM 1385 N N . ARG A 1 183 ? -1.503 -1.721 13.385 1.00 95.88 183 ARG A N 1
ATOM 1386 C CA . ARG A 1 183 ? -1.264 -0.283 13.591 1.00 95.88 183 ARG A CA 1
ATOM 1387 C C . ARG A 1 183 ? -0.306 -0.034 14.757 1.00 95.88 183 ARG A C 1
ATOM 1389 O O . ARG A 1 183 ? 0.714 0.626 14.584 1.00 95.88 183 ARG A O 1
ATOM 1396 N N . ASP A 1 184 ? -0.609 -0.598 15.925 1.00 95.75 184 ASP A N 1
ATOM 1397 C CA . ASP A 1 184 ? 0.200 -0.431 17.138 1.00 95.75 184 ASP A CA 1
ATOM 1398 C C . ASP A 1 184 ? 1.606 -1.027 16.978 1.00 95.75 184 ASP A C 1
ATOM 1400 O O . ASP A 1 184 ? 2.596 -0.388 17.337 1.00 95.75 184 ASP A O 1
ATOM 1404 N N . HIS A 1 185 ? 1.701 -2.238 16.418 1.00 95.75 185 HIS A N 1
ATOM 1405 C CA . HIS A 1 185 ? 2.971 -2.943 16.236 1.00 95.75 185 HIS A CA 1
ATOM 1406 C C . HIS A 1 185 ? 3.917 -2.192 15.291 1.00 95.75 185 HIS A C 1
ATOM 1408 O O . HIS A 1 185 ? 5.102 -2.026 15.589 1.00 95.75 185 HIS A O 1
ATOM 1414 N N . VAL A 1 186 ? 3.397 -1.728 14.151 1.00 96.12 186 VAL A N 1
ATOM 1415 C CA . VAL A 1 186 ? 4.180 -0.972 13.169 1.00 96.12 186 VAL A CA 1
ATOM 1416 C C . VAL A 1 186 ? 4.572 0.392 13.744 1.00 96.12 186 VAL A C 1
ATOM 1418 O O . VAL A 1 186 ? 5.737 0.777 13.645 1.00 96.12 186 VAL A O 1
ATOM 1421 N N . PHE A 1 187 ? 3.663 1.077 14.444 1.00 96.69 187 PHE A N 1
ATOM 1422 C CA . PHE A 1 187 ? 3.955 2.360 15.090 1.00 96.69 187 PHE A CA 1
ATOM 1423 C C . PHE A 1 187 ? 5.030 2.247 16.187 1.00 96.69 187 PHE A C 1
ATOM 1425 O O . PHE A 1 187 ? 5.955 3.060 16.219 1.00 96.69 187 PHE A O 1
ATOM 1432 N N . GLU A 1 188 ? 4.979 1.227 17.058 1.00 96.25 188 GLU A N 1
ATOM 1433 C CA . GLU A 1 188 ? 6.040 0.978 18.050 1.00 96.25 188 GLU A CA 1
ATOM 1434 C C . GLU A 1 188 ? 7.392 0.713 17.381 1.00 96.25 188 GLU A C 1
ATOM 1436 O O . GLU A 1 188 ? 8.421 1.171 17.879 1.00 96.25 188 GLU A O 1
ATOM 1441 N N . LYS A 1 189 ? 7.403 0.008 16.246 1.00 95.25 189 LYS A N 1
ATOM 1442 C CA . LYS A 1 189 ? 8.630 -0.325 15.517 1.00 95.25 189 LYS A CA 1
ATOM 1443 C C . LYS A 1 189 ? 9.277 0.884 14.832 1.00 95.25 189 LYS A C 1
ATOM 1445 O O . LYS A 1 189 ? 10.500 0.914 14.729 1.00 95.25 189 LYS A O 1
ATOM 1450 N N . ILE A 1 190 ? 8.481 1.858 14.383 1.00 94.94 190 ILE A N 1
ATOM 1451 C CA . ILE A 1 190 ? 8.956 3.090 13.727 1.00 94.94 190 ILE A CA 1
ATOM 1452 C C . ILE A 1 190 ? 9.328 4.160 14.772 1.00 94.94 190 ILE A C 1
ATOM 1454 O O . ILE A 1 190 ? 10.432 4.703 14.738 1.00 94.94 190 ILE A O 1
ATOM 1458 N N . TYR A 1 191 ? 8.429 4.463 15.714 1.00 95.38 191 TYR A N 1
ATOM 1459 C CA . TYR A 1 191 ? 8.547 5.626 16.612 1.00 95.38 191 TYR A CA 1
ATOM 1460 C C . TYR A 1 191 ? 8.868 5.269 18.075 1.00 95.38 191 TYR A C 1
ATOM 1462 O O . TYR A 1 191 ? 9.103 6.152 18.904 1.00 95.38 191 TYR A O 1
ATOM 1470 N N . GLY A 1 192 ? 8.889 3.980 18.417 1.00 96.50 192 GLY A N 1
ATOM 1471 C CA . GLY A 1 192 ? 9.204 3.485 19.753 1.00 96.50 192 GLY A CA 1
ATOM 1472 C C . GLY A 1 192 ? 8.020 3.470 20.728 1.00 96.50 192 GLY A C 1
ATOM 1473 O O . GLY A 1 192 ? 7.054 4.232 20.638 1.00 96.50 192 GLY A O 1
ATOM 1474 N N . ARG A 1 193 ? 8.133 2.617 21.752 1.00 95.38 193 ARG A N 1
ATOM 1475 C CA . ARG A 1 193 ? 7.088 2.360 22.764 1.00 95.38 193 ARG A CA 1
ATOM 1476 C C . ARG A 1 193 ? 6.585 3.609 23.495 1.00 95.38 193 ARG A C 1
ATOM 1478 O O . ARG A 1 193 ? 5.413 3.680 23.861 1.00 95.38 193 ARG A O 1
ATOM 1485 N N . ARG A 1 194 ? 7.455 4.604 23.721 1.00 95.62 194 ARG A N 1
ATOM 1486 C CA . ARG A 1 194 ? 7.067 5.865 24.378 1.00 95.62 194 ARG A CA 1
ATOM 1487 C C . ARG A 1 194 ? 6.127 6.691 23.500 1.00 95.62 194 ARG A C 1
ATOM 1489 O O . ARG A 1 194 ? 5.167 7.238 24.031 1.00 95.62 194 ARG A O 1
ATOM 1496 N N . ALA A 1 195 ? 6.383 6.752 22.192 1.00 95.44 195 ALA A N 1
ATOM 1497 C CA . ALA A 1 195 ? 5.492 7.415 21.250 1.00 95.44 195 ALA A CA 1
ATOM 1498 C C . ALA A 1 195 ? 4.152 6.672 21.173 1.00 95.44 195 ALA A C 1
ATOM 1500 O O . ALA A 1 195 ? 3.113 7.312 21.304 1.00 95.44 195 ALA A O 1
ATOM 1501 N N . LEU A 1 196 ? 4.168 5.331 21.078 1.00 95.19 196 LEU A N 1
ATOM 1502 C CA . LEU A 1 196 ? 2.937 4.525 21.044 1.00 95.19 196 LEU A CA 1
ATOM 1503 C C . LEU A 1 196 ? 2.037 4.797 22.259 1.00 95.19 196 LEU A C 1
ATOM 1505 O O . LEU A 1 196 ? 0.827 4.922 22.108 1.00 95.19 196 LEU A O 1
ATOM 1509 N N . LYS A 1 197 ? 2.607 4.927 23.466 1.00 94.06 197 LYS A N 1
ATOM 1510 C CA . LYS A 1 197 ? 1.817 5.231 24.672 1.00 94.06 197 LYS A CA 1
ATOM 1511 C C . LYS A 1 197 ? 1.118 6.598 24.598 1.00 94.06 197 LYS A C 1
ATOM 1513 O O . LYS A 1 197 ? 0.021 6.728 25.127 1.00 94.06 197 LYS A O 1
ATOM 1518 N N . ILE A 1 198 ? 1.743 7.595 23.969 1.00 93.94 198 ILE A N 1
ATOM 1519 C CA . ILE A 1 198 ? 1.161 8.936 23.787 1.00 93.94 198 ILE A CA 1
ATOM 1520 C C . ILE A 1 198 ? 0.077 8.898 22.702 1.00 93.94 198 ILE A C 1
ATOM 1522 O O . ILE A 1 198 ? -1.010 9.422 22.919 1.00 93.94 198 ILE A O 1
ATOM 1526 N N . ASP A 1 199 ? 0.350 8.234 21.575 1.00 91.75 199 ASP A N 1
ATOM 1527 C CA . ASP A 1 199 ? -0.607 8.056 20.475 1.00 91.75 199 ASP A CA 1
ATOM 1528 C C . ASP A 1 199 ? -1.874 7.324 20.948 1.00 91.75 199 ASP A C 1
ATOM 1530 O O . ASP A 1 199 ? -2.982 7.813 20.756 1.00 91.75 199 ASP A O 1
ATOM 1534 N N . LYS A 1 200 ? -1.720 6.224 21.702 1.00 90.38 200 LYS A N 1
ATOM 1535 C CA . LYS A 1 200 ? -2.838 5.514 22.346 1.00 90.38 200 LYS A CA 1
ATOM 1536 C C . LYS A 1 200 ? -3.647 6.360 23.329 1.00 90.38 200 LYS A C 1
ATOM 1538 O O . LYS A 1 200 ? -4.812 6.045 23.529 1.00 90.38 200 LYS A O 1
ATOM 1543 N N . GLY A 1 201 ? -3.035 7.353 23.978 1.00 88.25 201 GLY A N 1
ATOM 1544 C CA . GLY A 1 201 ? -3.749 8.283 24.855 1.00 88.25 201 GLY A CA 1
ATOM 1545 C C . GLY A 1 201 ? -4.679 9.174 24.039 1.00 88.25 201 GLY A C 1
ATOM 1546 O O . GLY A 1 201 ? -5.888 9.116 24.217 1.00 88.25 201 GLY A O 1
ATOM 1547 N N . ARG A 1 202 ? -4.109 9.880 23.055 1.00 88.62 202 ARG A N 1
ATOM 1548 C CA . ARG A 1 202 ? -4.849 10.789 22.166 1.00 88.62 202 ARG A CA 1
ATOM 1549 C C . ARG A 1 202 ? -6.004 10.110 21.446 1.00 88.62 202 ARG A C 1
ATOM 1551 O O . ARG A 1 202 ? -7.102 10.626 21.472 1.00 88.62 202 ARG A O 1
ATOM 1558 N N . ARG A 1 203 ? -5.790 8.912 20.887 1.00 85.19 203 ARG A N 1
ATOM 1559 C CA . ARG A 1 203 ? -6.865 8.193 20.181 1.00 85.19 203 ARG A CA 1
ATOM 1560 C C . ARG A 1 203 ? -8.059 7.867 21.082 1.00 85.19 203 ARG A C 1
ATOM 1562 O O . ARG A 1 203 ? -9.167 7.822 20.582 1.00 85.19 203 ARG A O 1
ATOM 1569 N N . LYS A 1 204 ? -7.846 7.651 22.388 1.00 83.75 204 LYS A N 1
ATOM 1570 C CA . LYS A 1 204 ? -8.951 7.447 23.338 1.00 83.75 204 LYS A CA 1
ATOM 1571 C C . LYS A 1 204 ? -9.693 8.743 23.639 1.00 83.75 204 LYS A C 1
ATOM 1573 O O . LYS A 1 204 ? -10.909 8.709 23.709 1.00 83.75 204 LYS A O 1
ATOM 1578 N N . GLU A 1 205 ? -8.965 9.851 23.776 1.00 80.56 205 GLU A N 1
ATOM 1579 C CA . GLU A 1 205 ? -9.550 11.194 23.895 1.00 80.56 205 GLU A CA 1
ATOM 1580 C C . GLU A 1 205 ? -10.394 11.505 22.638 1.00 80.56 205 GLU A C 1
ATOM 1582 O O . GLU A 1 205 ? -11.569 11.836 22.760 1.00 80.56 205 GLU A O 1
ATOM 1587 N N . ASP A 1 206 ? -9.846 11.261 21.438 1.00 81.50 206 ASP A N 1
ATOM 1588 C CA . ASP A 1 206 ? -10.551 11.400 20.156 1.00 81.50 206 ASP A CA 1
ATOM 1589 C C . ASP A 1 206 ? -11.811 10.500 20.092 1.00 81.50 206 ASP A C 1
ATOM 1591 O O . ASP A 1 206 ? -12.884 10.973 19.729 1.00 81.50 206 ASP A O 1
ATOM 1595 N N . ASP A 1 207 ? -11.707 9.209 20.451 1.00 82.12 207 ASP A N 1
ATOM 1596 C CA . ASP A 1 207 ? -12.825 8.244 20.435 1.00 82.12 207 ASP A CA 1
ATOM 1597 C C . ASP A 1 207 ? -13.935 8.603 21.454 1.00 82.12 207 ASP A C 1
ATOM 1599 O O . ASP A 1 207 ? -15.119 8.351 21.197 1.00 82.12 207 ASP A O 1
ATOM 1603 N N . GLU A 1 208 ? -13.571 9.175 22.609 1.00 81.50 208 GLU A N 1
ATOM 1604 C CA . GLU A 1 208 ? -14.496 9.648 23.649 1.00 81.50 208 GLU A CA 1
ATOM 1605 C C . GLU A 1 208 ? -15.265 10.898 23.173 1.00 81.50 208 GLU A C 1
ATOM 1607 O O . GLU A 1 208 ? -16.502 10.879 23.174 1.00 81.50 208 GLU A O 1
ATOM 1612 N N . ASP A 1 209 ? -14.565 11.915 22.654 1.00 78.94 209 ASP A N 1
ATOM 1613 C CA . ASP A 1 209 ? -15.158 13.129 22.063 1.00 78.94 209 ASP A CA 1
ATOM 1614 C C . ASP A 1 209 ? -16.145 12.784 20.926 1.00 78.94 209 ASP A C 1
ATOM 1616 O O . ASP A 1 209 ? -17.270 13.297 20.853 1.00 78.94 209 ASP A O 1
ATOM 1620 N N . ASP A 1 210 ? -15.748 11.867 20.040 1.00 82.44 210 ASP A N 1
ATOM 1621 C CA . ASP A 1 210 ? -16.537 11.437 18.884 1.00 82.44 210 ASP A CA 1
ATOM 1622 C C . ASP A 1 210 ? -17.804 10.657 19.298 1.00 82.44 210 ASP A C 1
ATOM 1624 O O . ASP A 1 210 ? -18.796 10.615 18.558 1.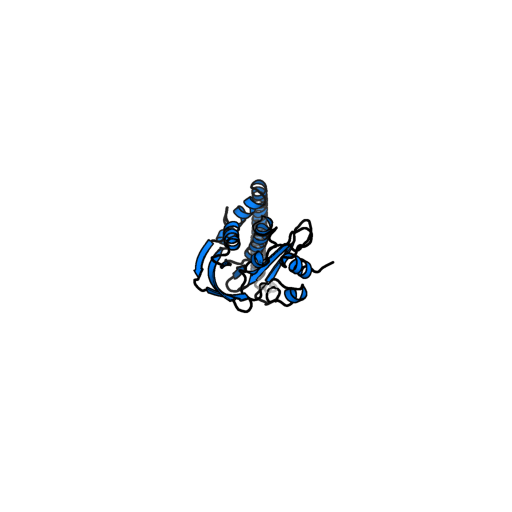00 82.44 210 ASP A O 1
ATOM 1628 N N . ASN A 1 211 ? -17.795 10.035 20.482 1.00 83.31 211 ASN A N 1
ATOM 1629 C CA . ASN A 1 211 ? -18.946 9.353 21.074 1.00 83.31 211 ASN A CA 1
ATOM 1630 C C . ASN A 1 211 ? -19.905 10.341 21.764 1.00 83.31 211 ASN A C 1
ATOM 1632 O O . ASN A 1 211 ? -21.117 10.264 21.544 1.00 83.31 211 ASN A O 1
ATOM 1636 N N . GLU A 1 212 ? -19.393 11.326 22.510 1.00 86.19 212 GLU A N 1
ATOM 1637 C CA . GLU A 1 212 ? -20.220 12.412 23.061 1.00 86.19 212 GLU A CA 1
ATOM 1638 C C . GLU A 1 212 ? -20.937 13.197 21.948 1.00 86.19 212 GLU A C 1
ATOM 1640 O O . GLU A 1 212 ? -22.139 13.473 22.038 1.00 86.19 212 GLU A O 1
ATOM 1645 N N . LEU A 1 213 ? -20.236 13.472 20.842 1.00 86.06 213 LEU A N 1
ATOM 1646 C CA . LEU A 1 213 ? -20.798 14.096 19.641 1.00 86.06 213 LEU A CA 1
ATOM 1647 C C . LEU A 1 213 ? -21.915 13.268 18.987 1.00 86.06 213 LEU A C 1
ATOM 1649 O O . LEU A 1 213 ? -22.858 13.854 18.448 1.00 86.06 213 LEU A O 1
ATOM 1653 N N . LYS A 1 214 ? -21.833 11.930 19.012 1.00 88.62 214 LYS A N 1
ATOM 1654 C CA . LYS A 1 214 ? -22.904 11.040 18.522 1.00 88.62 214 LYS A CA 1
ATOM 1655 C C . LYS A 1 214 ? -24.123 11.105 19.440 1.00 88.62 214 LYS A C 1
ATOM 1657 O O . LYS A 1 214 ? -25.207 11.416 18.954 1.00 88.62 214 LYS A O 1
ATOM 1662 N N . ILE A 1 215 ? -23.926 10.948 20.750 1.00 89.62 215 ILE A N 1
ATOM 1663 C CA . ILE A 1 215 ? -24.998 11.008 21.759 1.00 89.62 215 ILE A CA 1
ATOM 1664 C C . ILE A 1 215 ? -25.737 12.354 21.699 1.00 89.62 215 ILE A C 1
ATOM 1666 O O . ILE A 1 215 ? -26.966 12.391 21.750 1.00 89.62 215 ILE A O 1
ATOM 1670 N N . LYS A 1 216 ? -25.013 13.471 21.538 1.00 89.75 216 LYS A N 1
ATOM 1671 C CA . LYS A 1 216 ? -25.621 14.804 21.395 1.00 89.75 216 LYS A CA 1
ATOM 1672 C C . LYS A 1 216 ? -26.503 14.905 20.145 1.00 89.75 216 LYS A C 1
ATOM 1674 O O . LYS A 1 216 ? -27.641 15.347 20.250 1.00 89.75 216 LYS A O 1
ATOM 1679 N N . LYS A 1 217 ? -26.012 14.435 18.992 1.00 89.56 217 LYS A N 1
ATOM 1680 C CA . LYS A 1 217 ? -26.767 14.415 17.722 1.00 89.56 217 LYS A CA 1
ATOM 1681 C C . LYS A 1 217 ? -27.966 13.466 17.746 1.00 89.56 217 LYS A C 1
ATOM 1683 O O . LYS A 1 217 ? -28.902 13.661 16.976 1.00 89.56 217 LYS A O 1
ATOM 1688 N N . GLU A 1 218 ? -27.927 12.413 18.557 1.00 89.94 218 GLU A N 1
ATOM 1689 C CA . GLU A 1 218 ? -29.067 11.514 18.755 1.00 89.94 218 GLU A CA 1
ATOM 1690 C C . GLU A 1 218 ? -30.156 12.196 19.586 1.00 89.94 218 GLU A C 1
ATOM 1692 O O . GLU A 1 218 ? -31.296 12.239 19.129 1.00 89.94 218 GLU A O 1
ATOM 1697 N N . ARG A 1 219 ? -29.797 12.853 20.698 1.00 88.69 219 ARG A N 1
ATOM 1698 C CA . ARG A 1 219 ? -30.743 13.651 21.503 1.00 88.69 219 ARG A CA 1
ATOM 1699 C C . ARG A 1 219 ? -31.369 14.800 20.717 1.00 88.69 219 ARG A C 1
ATOM 1701 O O . ARG A 1 219 ? -32.582 14.946 20.737 1.00 88.69 219 ARG A O 1
ATOM 1708 N N . GLU A 1 220 ? -30.572 15.558 19.960 1.00 89.06 220 GLU A N 1
ATOM 1709 C CA . GLU A 1 220 ? -31.079 16.637 19.093 1.00 89.06 220 GLU A CA 1
ATOM 1710 C C . GLU A 1 220 ? -32.126 16.105 18.088 1.00 89.06 220 GLU A C 1
ATOM 1712 O O . GLU A 1 220 ? -33.160 16.733 17.880 1.00 89.06 220 GLU A O 1
ATOM 1717 N N . LYS A 1 221 ? -31.926 14.899 17.533 1.00 86.69 221 LYS A N 1
ATOM 1718 C CA . LYS A 1 221 ? -32.897 14.234 16.640 1.00 86.69 221 LYS A CA 1
ATOM 1719 C C . LYS A 1 221 ? -34.116 13.641 17.349 1.00 86.69 221 LYS A C 1
ATOM 1721 O O . LYS A 1 221 ? -35.098 13.332 16.674 1.00 86.69 221 LYS A O 1
ATOM 1726 N N . GLU A 1 222 ? -34.042 13.375 18.647 1.00 84.62 222 GLU A N 1
ATOM 1727 C CA . GLU A 1 222 ? -35.188 12.946 19.455 1.00 84.62 222 GLU A CA 1
ATOM 1728 C C . GLU A 1 222 ? -36.045 14.165 19.817 1.00 84.62 222 GLU A C 1
ATOM 1730 O O . GLU A 1 222 ? -37.242 14.165 19.536 1.00 84.62 222 GLU A O 1
ATOM 1735 N N . GLU A 1 223 ? -35.419 15.252 20.274 1.00 82.00 223 GLU A N 1
ATOM 1736 C CA . GLU A 1 223 ? -36.072 16.539 20.550 1.00 82.00 223 GLU A CA 1
ATOM 1737 C C . GLU A 1 223 ? -36.747 17.132 19.293 1.00 82.00 223 GLU A C 1
ATOM 1739 O O . GLU A 1 223 ? -37.888 17.591 19.365 1.00 82.00 223 GLU A O 1
ATOM 1744 N N . GLU A 1 224 ? -36.114 17.052 18.112 1.00 78.06 224 GLU A N 1
ATOM 1745 C CA . GLU A 1 224 ? -36.731 17.459 16.832 1.00 78.06 224 GLU A CA 1
ATOM 1746 C C . GLU A 1 224 ? -37.957 16.610 16.442 1.00 78.06 224 GLU A C 1
ATOM 1748 O O . GLU A 1 224 ? -38.864 17.113 15.776 1.00 78.06 224 GLU A O 1
ATOM 1753 N N . LYS A 1 225 ? -38.013 15.332 16.845 1.00 73.56 225 LYS A N 1
ATOM 1754 C CA . LYS A 1 225 ? -39.173 14.460 16.587 1.00 73.56 225 LYS A CA 1
ATOM 1755 C C . LYS A 1 225 ? -40.309 14.726 17.567 1.00 73.56 225 LYS A C 1
ATOM 1757 O O . LYS A 1 225 ? -41.459 14.769 17.141 1.00 73.56 225 LYS A O 1
ATOM 1762 N N . GLU A 1 226 ? -40.000 14.920 18.847 1.00 66.69 226 GLU A N 1
ATOM 1763 C CA . GLU A 1 226 ? -41.003 15.234 19.872 1.00 66.69 226 GLU A CA 1
ATOM 1764 C C . GLU A 1 226 ? -41.589 16.644 19.686 1.00 66.69 226 GLU A C 1
ATOM 1766 O O . GLU A 1 226 ? -42.789 16.843 19.869 1.00 66.69 226 GLU A O 1
ATOM 1771 N N . GLY A 1 227 ? -40.790 17.612 19.223 1.00 58.62 227 GLY A N 1
ATOM 1772 C CA . GLY A 1 227 ? -41.265 18.955 18.866 1.00 58.62 227 GLY A CA 1
ATOM 1773 C C . GLY A 1 227 ? -42.110 19.025 17.584 1.00 58.62 227 GLY A C 1
ATOM 1774 O O . GLY A 1 227 ? -42.706 20.068 17.308 1.00 58.62 227 GLY A O 1
ATOM 1775 N N . GLY A 1 228 ? -42.162 17.946 16.794 1.00 51.88 228 GLY A N 1
ATOM 1776 C CA . GLY A 1 228 ? -42.860 17.890 15.506 1.00 51.88 228 GLY A CA 1
ATOM 1777 C C . GLY A 1 228 ? -44.347 17.524 15.572 1.00 51.88 228 GLY A C 1
ATOM 1778 O O . GLY A 1 228 ? -45.051 17.738 14.584 1.00 51.88 228 GLY A O 1
ATOM 1779 N N . ASP A 1 229 ? -44.836 16.999 16.701 1.00 48.03 229 ASP A N 1
ATOM 1780 C CA . ASP A 1 229 ? -46.212 16.499 16.842 1.00 48.03 229 ASP A CA 1
ATOM 1781 C C . ASP A 1 229 ? -46.971 17.230 17.964 1.00 48.03 229 ASP A C 1
ATOM 1783 O O . ASP A 1 229 ? -47.166 16.729 19.071 1.00 48.03 229 ASP A O 1
ATOM 1787 N N . VAL A 1 230 ? -47.408 18.458 17.663 1.00 48.91 230 VAL A N 1
ATOM 1788 C CA . VAL A 1 230 ? -48.401 19.189 18.465 1.00 48.91 230 VAL A CA 1
ATOM 1789 C C . VAL A 1 230 ? -49.727 19.207 17.697 1.00 48.91 230 VAL A C 1
ATOM 1791 O O . VAL A 1 230 ? -49.908 20.047 16.809 1.00 48.91 230 VAL A O 1
ATOM 1794 N N . PRO A 1 231 ? -50.690 18.322 18.022 1.00 43.34 231 PRO A N 1
ATOM 1795 C CA . PRO A 1 231 ? -52.006 18.345 17.402 1.00 43.34 231 PRO A CA 1
ATOM 1796 C C . PRO A 1 231 ? -52.731 19.655 17.722 1.00 43.34 231 PRO A C 1
ATOM 1798 O O . PRO A 1 231 ? -53.045 19.951 18.876 1.00 43.34 231 PRO A O 1
ATOM 1801 N N . ALA A 1 232 ? -53.033 20.442 16.690 1.00 47.53 232 ALA A N 1
ATOM 1802 C CA . ALA A 1 232 ? -53.774 21.692 16.823 1.00 47.53 232 ALA A CA 1
ATOM 1803 C C . ALA A 1 232 ? -55.260 21.425 17.137 1.00 47.53 232 ALA A C 1
ATOM 1805 O O . ALA A 1 232 ? -56.109 21.441 16.244 1.00 47.53 232 ALA A O 1
ATOM 1806 N N . LEU A 1 233 ? -55.587 21.180 18.411 1.00 42.62 233 LEU A N 1
ATOM 1807 C CA . LEU A 1 233 ? -56.958 20.955 18.870 1.00 42.62 233 LEU A CA 1
ATOM 1808 C C . LEU A 1 233 ? -57.341 21.804 20.095 1.00 42.62 233 LEU A C 1
ATOM 1810 O O . LEU A 1 233 ? -56.763 21.696 21.169 1.00 42.62 233 LEU A O 1
ATOM 1814 N N . GLN A 1 234 ? -58.431 22.557 19.900 1.00 46.28 234 GLN A N 1
ATOM 1815 C CA . GLN A 1 234 ? -59.369 23.076 20.908 1.00 46.28 234 GLN A CA 1
ATOM 1816 C C . GLN A 1 234 ? -58.955 24.285 21.775 1.00 46.28 234 GLN A C 1
ATOM 1818 O O . GLN A 1 234 ? -58.755 24.188 22.982 1.00 46.28 234 GLN A O 1
ATOM 1823 N N . THR A 1 235 ? -59.063 25.480 21.181 1.00 37.78 235 THR A N 1
ATOM 1824 C CA . THR A 1 235 ? -59.386 26.742 21.890 1.00 37.78 235 THR A CA 1
ATOM 1825 C C . THR A 1 235 ? -60.546 27.513 21.230 1.00 37.78 235 THR A C 1
ATOM 1827 O O . THR A 1 235 ? -60.563 28.738 21.185 1.00 37.78 235 THR A O 1
ATOM 1830 N N . GLU A 1 236 ? -61.569 26.788 20.763 1.00 41.72 236 GLU A N 1
ATOM 1831 C CA . GLU A 1 236 ? -62.805 27.329 20.157 1.00 41.72 236 GLU A CA 1
ATOM 1832 C C . GLU A 1 236 ? -64.068 26.866 20.923 1.00 41.72 236 GLU A C 1
ATOM 1834 O O . GLU A 1 236 ? -65.058 26.477 20.322 1.00 41.72 236 GLU A O 1
ATOM 1839 N N . GLU A 1 237 ? -64.070 26.894 22.268 1.00 42.56 237 GLU A N 1
ATOM 1840 C CA . GLU A 1 237 ? -65.331 26.740 23.028 1.00 42.56 237 GLU A CA 1
ATOM 1841 C C . GLU A 1 237 ? -65.323 27.340 24.452 1.00 42.56 237 GLU A C 1
ATOM 1843 O O . GLU A 1 237 ? -65.551 26.668 25.451 1.00 42.56 237 GLU A O 1
ATOM 1848 N N . LEU A 1 238 ? -65.093 28.657 24.567 1.00 38.59 238 LEU A N 1
ATOM 1849 C CA . LEU A 1 238 ? -65.374 29.413 25.808 1.00 38.59 238 LEU A CA 1
ATOM 1850 C C . LEU A 1 238 ? -65.914 30.839 25.558 1.00 38.59 238 LEU A C 1
ATOM 1852 O O . LEU A 1 238 ? -65.764 31.747 26.372 1.00 38.59 238 LEU A O 1
ATOM 1856 N N . LYS A 1 239 ? -66.624 31.019 24.434 1.00 46.06 239 LYS A N 1
ATOM 1857 C CA . LYS A 1 239 ? -67.464 32.195 24.127 1.00 46.06 239 LYS A CA 1
ATOM 1858 C C . LYS A 1 239 ? -68.937 31.804 23.949 1.00 46.06 239 LYS A C 1
ATOM 1860 O O . LYS A 1 239 ? -69.530 32.074 22.908 1.00 46.06 239 LYS A O 1
ATOM 1865 N N . LYS A 1 240 ? -69.531 31.161 24.961 1.00 45.94 240 LYS A N 1
AT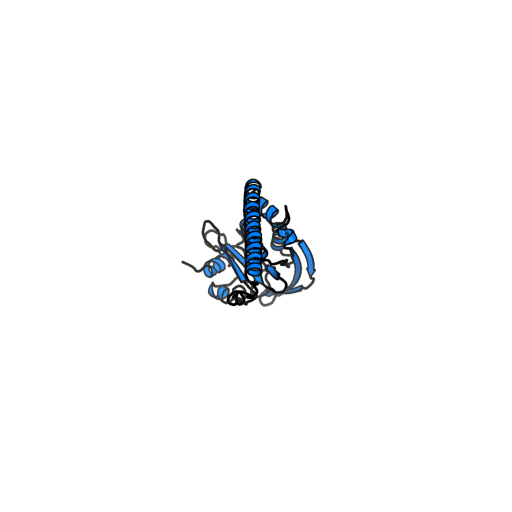OM 1866 C CA . LYS A 1 240 ? -70.994 30.990 25.086 1.00 45.94 240 LYS A CA 1
ATOM 1867 C C . LYS A 1 240 ? -71.405 30.677 26.528 1.00 45.94 240 LYS A C 1
ATOM 1869 O O . LYS A 1 240 ? -71.767 29.556 26.861 1.00 45.94 240 LYS A O 1
ATOM 1874 N N . LYS A 1 241 ? -71.325 31.726 27.351 1.00 39.88 241 LYS A N 1
ATOM 1875 C CA . LYS A 1 241 ? -72.119 31.956 28.567 1.00 39.88 241 LYS A CA 1
ATOM 1876 C C . LYS A 1 241 ? -72.319 33.469 28.754 1.00 39.88 241 LYS A C 1
ATOM 1878 O O . LYS A 1 241 ? -71.403 34.210 28.400 1.00 39.88 241 LYS A O 1
ATOM 1883 N N . ASN A 1 242 ? -73.433 34.007 29.261 1.00 34.44 242 ASN A N 1
ATOM 1884 C CA . ASN A 1 242 ? -74.781 33.445 29.496 1.00 34.44 242 ASN A CA 1
ATOM 1885 C C . ASN A 1 242 ? -74.840 32.006 30.047 1.00 34.44 242 ASN A C 1
ATOM 1887 O O . ASN A 1 242 ? -75.293 31.122 29.291 1.00 34.44 242 ASN A O 1
#

pLDDT: mean 83.39, std 13.87, range [34.44, 97.94]

Sequence (242 aa):
SLSLASSFALNTSGSSFEGHPSYDPSSVWGFLPLSGGPFPTPSALHGSPLFSTSPSQCVIMCLDSVTRKCVGAIKLTEDDPANLSVRLEYSIWTPTYQGKQQEVEAGYLALGKIFGMGYRRVSFDCDVDDSEGRKMAGRLRFALEGERMKDVLIEVDEDTVVSRNSYSFALLNSDWNGEGGARDHVFEKIYGRRALKIDKGRRKEDDEDDNELKIKKEREKEEEKEGGDVPALQTEELKKKN